Protein AF-B4NVA8-F1 (afdb_monomer_lite)

InterPro domains:
  IPR006047 Glycosyl hydrolase family 13, catalytic domain [PF00128] (62-217)
  IPR006047 Glycosyl hydrolase family 13, catalytic domain [SM00642] (62-232)
  IPR017853 Glycoside hydrolase superfamily [SSF51445] (49-220)
  IPR045857 Oligo-1,6-glucosidase, domain 2 [G3DSA:3.90.400.10] (154-217)

Sequence (232 aa):
MVPYRLLNRYMAIGISKLSLPHSNAIEMPKWAHLGLVALLLISTTQEGAADIDWWENASLYQIYPRSFQDSDGDGIGDLKGITSRLGYLKEIGITATWLSPIFTSPMSDFGYDISNFYDIDPIFGTLDDFDALIVEAKSLGVKIILDFVPNHSSDENVWFEKSLNPKNGYNNFYVWDDGKLNEETGARDPPSNWVSVFSGPMWTWNEKRQHYFLPCFGGAAGLTLQSIVRHM

Foldseek 3Di:
DDDDDDDPDDDDPDDPDDDDDDDDDDDDDPVVVVVVVVVVVVPPDPPPPPPDDCVNPFPEAEDAQQQQADDPPPSGGALVRVLVCLVVCLVVPGQEYEYEAQAAAPCPVDRLQHQDPPWGHPSHHGVVSVVSSVVSCVVSNYHYHYDDNQFWHFCNHPLNVLCLDVVSVSVQQFDWALADQDPVPRDGDHNDQDAFPQGDRQWDADPSNNIITGANHDDRSTTGTNVVVVVD

Radius of gyration: 32.62 Å; chains: 1; bounding box: 107×39×63 Å

Secondary structure (DSSP, 8-state):
-----------------PPPPP-------HHHHHHHHHHHHTT----------TTTT--EEEE-GGGT--SSSSSS--HHHHHHHHHHHHHTT--EEEEPP-EE---TTTTSS-SEEEEE-TTT--HHHHHHHHHHHHHHT-EEEE----SEE-TTSHHHHHHTSGGGTTTTTB-EE--EE-TTT-PEEPSS--B-TTSSBS-EEETTTTEEE-BSSSSSS-EEBHHHHTT-

Structure (mmCIF, N/CA/C/O backbone):
data_AF-B4NVA8-F1
#
_entry.id   AF-B4NVA8-F1
#
loop_
_atom_site.group_PDB
_atom_site.id
_atom_site.type_symbol
_atom_site.label_atom_id
_atom_site.label_alt_id
_atom_site.label_comp_id
_atom_site.label_asym_id
_atom_site.label_entity_id
_atom_site.label_seq_id
_atom_site.pdbx_PDB_ins_code
_atom_site.Cartn_x
_atom_site.Cartn_y
_atom_site.Cartn_z
_atom_site.occupancy
_atom_site.B_iso_or_equiv
_atom_site.auth_seq_id
_atom_site.auth_comp_id
_atom_site.auth_asym_id
_atom_site.auth_atom_id
_atom_site.pdbx_PDB_model_num
ATOM 1 N N . MET A 1 1 ? -41.448 7.496 -25.858 1.00 38.06 1 MET A N 1
ATOM 2 C CA . MET A 1 1 ? -41.171 6.535 -24.768 1.00 38.06 1 MET A CA 1
ATOM 3 C C . MET A 1 1 ? -41.035 7.352 -23.483 1.00 38.06 1 MET A C 1
ATOM 5 O O . MET A 1 1 ? -40.480 8.437 -23.542 1.00 38.06 1 MET A O 1
ATOM 9 N N . VAL A 1 2 ? -41.731 6.938 -22.427 1.00 33.56 2 VAL A N 1
ATOM 10 C CA . VAL A 1 2 ? -42.382 7.778 -21.396 1.00 33.56 2 VAL A CA 1
ATOM 11 C C . VAL A 1 2 ? -41.436 8.242 -20.266 1.00 33.56 2 VAL A C 1
ATOM 13 O O . VAL A 1 2 ? -40.678 7.412 -19.772 1.00 33.56 2 VAL A O 1
ATOM 16 N N . PRO A 1 3 ? -41.520 9.504 -19.787 1.00 36.66 3 PRO A N 1
ATOM 17 C CA . PRO A 1 3 ? -40.907 9.947 -18.533 1.00 36.66 3 PRO A CA 1
ATOM 18 C C . PRO A 1 3 ? -41.843 9.703 -17.334 1.00 36.66 3 PRO A C 1
ATOM 20 O O . PRO A 1 3 ? -43.002 10.124 -17.338 1.00 36.66 3 PRO A O 1
ATOM 23 N N . TYR A 1 4 ? -41.341 9.043 -16.288 1.00 32.41 4 TYR A N 1
ATOM 24 C CA . TYR A 1 4 ? -42.090 8.775 -15.058 1.00 32.41 4 TYR A CA 1
ATOM 25 C C . TYR A 1 4 ? -42.112 10.007 -14.141 1.00 32.41 4 TYR A C 1
ATOM 27 O O . TYR A 1 4 ? -41.183 10.278 -13.385 1.00 32.41 4 TYR A O 1
ATOM 35 N N . ARG A 1 5 ? -43.227 10.740 -14.202 1.00 32.62 5 ARG A N 1
ATOM 36 C CA . ARG A 1 5 ? -43.787 11.511 -13.086 1.00 32.62 5 ARG A CA 1
ATOM 37 C C . ARG A 1 5 ? -44.941 10.705 -12.479 1.00 32.62 5 ARG A C 1
ATOM 39 O O . ARG A 1 5 ? -45.687 10.076 -13.221 1.00 32.62 5 ARG A O 1
ATOM 46 N N . LEU A 1 6 ? -45.123 10.883 -11.167 1.00 28.73 6 LEU A N 1
ATOM 47 C CA . LEU A 1 6 ? -46.285 10.562 -10.317 1.00 28.73 6 LEU A CA 1
ATOM 48 C C . LEU A 1 6 ? -46.321 9.188 -9.634 1.00 28.73 6 LEU A C 1
ATOM 50 O O . LEU A 1 6 ? -46.739 8.192 -10.213 1.00 28.73 6 LEU A O 1
ATOM 54 N N . LEU A 1 7 ? -46.127 9.229 -8.311 1.00 29.25 7 LEU A N 1
ATOM 55 C CA . LEU A 1 7 ? -47.048 8.569 -7.385 1.00 29.25 7 LEU A CA 1
ATOM 56 C C . LEU A 1 7 ? -47.225 9.394 -6.096 1.00 29.25 7 LEU A C 1
ATOM 58 O O . LEU A 1 7 ? -46.871 8.982 -5.003 1.00 29.25 7 LEU A O 1
ATOM 62 N N . ASN A 1 8 ? -47.836 10.575 -6.246 1.00 32.28 8 ASN A N 1
ATOM 63 C CA . ASN A 1 8 ? -48.685 11.149 -5.199 1.00 32.28 8 ASN A CA 1
ATOM 64 C C . ASN A 1 8 ? -50.084 10.556 -5.396 1.00 32.28 8 ASN A C 1
ATOM 66 O O . ASN A 1 8 ? -50.874 11.040 -6.208 1.00 32.28 8 ASN A O 1
ATOM 70 N N . ARG A 1 9 ? -50.378 9.462 -4.697 1.00 32.78 9 ARG A N 1
ATOM 71 C CA . ARG A 1 9 ? -51.729 8.913 -4.562 1.00 32.78 9 ARG A CA 1
ATOM 72 C C . ARG A 1 9 ? -51.859 8.347 -3.163 1.00 32.78 9 ARG A C 1
ATOM 74 O O . ARG A 1 9 ? -51.510 7.201 -2.979 1.00 32.78 9 ARG A O 1
ATOM 81 N N . TYR A 1 10 ? -52.318 9.171 -2.227 1.00 30.67 10 TYR A N 1
ATOM 82 C CA . TYR A 1 10 ? -53.295 8.846 -1.181 1.00 30.67 10 TYR A CA 1
ATOM 83 C C . TYR A 1 10 ? -53.559 10.138 -0.407 1.00 30.67 10 TYR A C 1
ATOM 85 O O . TYR A 1 10 ? -52.876 10.415 0.562 1.00 30.67 10 TYR A O 1
ATOM 93 N N . MET A 1 11 ? -54.498 10.956 -0.886 1.00 32.62 11 MET A N 1
ATOM 94 C CA . MET A 1 11 ? -55.260 11.931 -0.088 1.00 32.62 11 MET A CA 1
ATOM 95 C C . MET A 1 11 ? -56.332 12.543 -0.992 1.00 32.62 11 MET A C 1
ATOM 97 O O . MET A 1 11 ? -56.216 13.653 -1.498 1.00 32.62 11 MET A O 1
ATOM 101 N N . ALA A 1 12 ? -57.361 11.746 -1.261 1.00 30.28 12 ALA A N 1
ATOM 102 C CA . ALA A 1 12 ? -58.631 12.222 -1.792 1.00 30.28 12 ALA A CA 1
ATOM 103 C C . ALA A 1 12 ? -59.718 11.215 -1.396 1.00 30.28 12 ALA A C 1
ATOM 105 O O . ALA A 1 12 ? -60.197 10.439 -2.218 1.00 30.28 12 ALA A O 1
ATOM 106 N N . ILE A 1 13 ? -60.085 11.203 -0.113 1.00 33.88 13 ILE A N 1
ATOM 107 C CA . ILE A 1 13 ? -61.436 10.786 0.263 1.00 33.88 13 ILE A CA 1
ATOM 108 C C . ILE A 1 13 ? -62.276 12.053 0.157 1.00 33.88 13 ILE A C 1
ATOM 110 O O . ILE A 1 13 ? -62.091 13.010 0.907 1.00 33.88 13 ILE A O 1
ATOM 114 N N . GLY A 1 14 ? -63.118 12.081 -0.872 1.00 31.86 14 GLY A N 1
ATOM 115 C CA . GLY A 1 14 ? -64.032 13.175 -1.135 1.00 31.86 14 GLY A CA 1
ATOM 116 C C . GLY A 1 14 ? -65.093 13.296 -0.049 1.00 31.86 14 GLY A C 1
ATOM 117 O O . GLY A 1 14 ? -65.630 12.301 0.431 1.00 31.86 14 GLY A O 1
ATOM 118 N N . ILE A 1 15 ? -65.443 14.536 0.275 1.00 34.22 15 ILE A N 1
ATOM 119 C CA . ILE A 1 15 ? -66.730 14.859 0.883 1.00 34.22 15 ILE A CA 1
ATOM 120 C C . ILE A 1 15 ? -67.405 15.855 -0.055 1.00 34.22 15 ILE A C 1
ATOM 122 O O . ILE A 1 15 ? -67.201 17.065 0.001 1.00 34.22 15 ILE A O 1
ATOM 126 N N . SER A 1 16 ? -68.180 15.312 -0.988 1.00 36.06 16 SER A N 1
ATOM 127 C CA . SER A 1 16 ? -69.161 16.061 -1.758 1.00 36.06 16 SER A CA 1
ATOM 128 C C . SER A 1 16 ? -70.365 16.387 -0.871 1.00 36.06 16 SER A C 1
ATOM 130 O O . SER A 1 16 ? -70.975 15.478 -0.318 1.00 36.06 16 SER A O 1
ATOM 132 N N . LYS A 1 17 ? -70.689 17.683 -0.779 1.00 39.78 17 LYS A N 1
ATOM 133 C CA . LYS A 1 17 ? -72.001 18.292 -0.479 1.00 39.78 17 LYS A CA 1
ATOM 134 C C . LYS A 1 17 ? -72.994 17.433 0.326 1.00 39.78 17 LYS A C 1
ATOM 136 O O . LYS A 1 17 ? -73.780 16.688 -0.252 1.00 39.78 17 LYS A O 1
ATOM 141 N N . LEU A 1 18 ? -73.069 17.688 1.632 1.00 33.09 18 LEU A N 1
ATOM 142 C CA . LEU A 1 18 ? -74.283 17.461 2.415 1.00 33.09 18 LEU A CA 1
ATOM 143 C C . LEU A 1 18 ? -74.987 18.813 2.602 1.00 33.09 18 LEU A C 1
ATOM 145 O O . LEU A 1 18 ? -74.419 19.743 3.173 1.00 33.09 18 LEU A O 1
ATOM 149 N N . SER A 1 19 ? -76.203 18.947 2.079 1.00 34.38 19 SER A N 1
ATOM 150 C CA . SER A 1 19 ? -77.086 20.079 2.366 1.00 34.38 19 SER A CA 1
ATOM 151 C C . SER A 1 19 ? -77.530 20.018 3.828 1.00 34.38 19 SER A C 1
ATOM 153 O O . SER A 1 19 ? -78.158 19.041 4.234 1.00 34.38 19 SER A O 1
ATOM 155 N N . LEU A 1 20 ? -77.220 21.049 4.613 1.00 37.69 20 LEU A N 1
ATOM 156 C CA . LEU A 1 20 ? -77.662 21.164 6.004 1.00 37.69 20 LEU A CA 1
ATOM 157 C C . LEU A 1 20 ? -79.114 21.670 6.065 1.00 37.69 20 LEU A C 1
ATOM 159 O O . LEU A 1 20 ? -79.394 22.731 5.498 1.00 37.69 20 LEU A O 1
ATOM 163 N N . PRO A 1 21 ? -80.030 21.003 6.792 1.00 41.47 21 PRO A N 1
ATOM 164 C CA . PRO A 1 21 ? -81.190 21.679 7.340 1.00 41.47 21 PRO A CA 1
ATOM 165 C C . PRO A 1 21 ? -80.762 22.524 8.547 1.00 41.47 21 PRO A C 1
ATOM 167 O O . PRO A 1 21 ? -79.791 22.226 9.242 1.00 41.47 21 PRO A O 1
ATOM 170 N N . HIS A 1 22 ? -81.491 23.611 8.771 1.00 44.81 22 HIS A N 1
ATOM 171 C CA . HIS A 1 22 ? -81.314 24.505 9.908 1.00 44.81 22 HIS A CA 1
ATOM 172 C C . HIS A 1 22 ? -81.400 23.792 11.271 1.00 44.81 22 HIS A C 1
ATOM 174 O O . HIS A 1 22 ? -82.179 22.859 11.446 1.00 44.81 22 HIS A O 1
ATOM 180 N N . SER A 1 23 ? -80.721 24.416 12.241 1.00 49.53 23 SER A N 1
ATOM 181 C CA . SER A 1 23 ? -80.994 24.469 13.688 1.00 49.53 23 SER A CA 1
ATOM 182 C C . SER A 1 23 ? -80.186 23.575 14.647 1.00 49.53 23 SER A C 1
ATOM 184 O O . SER A 1 23 ? -80.108 22.359 14.518 1.00 49.53 23 SER A O 1
ATOM 186 N N . ASN A 1 24 ? -79.683 24.284 15.669 1.00 38.56 24 ASN A N 1
ATOM 187 C CA . ASN A 1 24 ? -79.119 23.892 16.964 1.00 38.56 24 ASN A CA 1
ATOM 188 C C . ASN A 1 24 ? -77.614 23.582 17.009 1.00 38.56 24 ASN A C 1
ATOM 190 O O . ASN A 1 24 ? -77.156 22.463 16.799 1.00 38.56 24 ASN A O 1
ATOM 194 N N . ALA A 1 25 ? -76.849 24.623 17.357 1.00 47.09 25 ALA A N 1
ATOM 195 C CA . ALA A 1 25 ? -75.460 24.526 17.778 1.00 47.09 25 ALA A CA 1
ATOM 196 C C . ALA A 1 25 ? -75.365 23.699 19.070 1.00 47.09 25 ALA A C 1
ATOM 198 O O . ALA A 1 25 ? -75.881 24.098 20.112 1.00 47.09 25 ALA A O 1
ATOM 199 N N . ILE A 1 26 ? -74.701 22.548 18.995 1.00 54.34 26 ILE A N 1
ATOM 200 C CA . ILE A 1 26 ? -74.259 21.800 20.171 1.00 54.34 26 ILE A CA 1
ATOM 201 C C . ILE A 1 26 ? -72.947 22.452 20.616 1.00 54.34 26 ILE A C 1
ATOM 203 O O . ILE A 1 26 ? -71.940 22.355 19.914 1.00 54.34 26 ILE A O 1
ATOM 207 N N .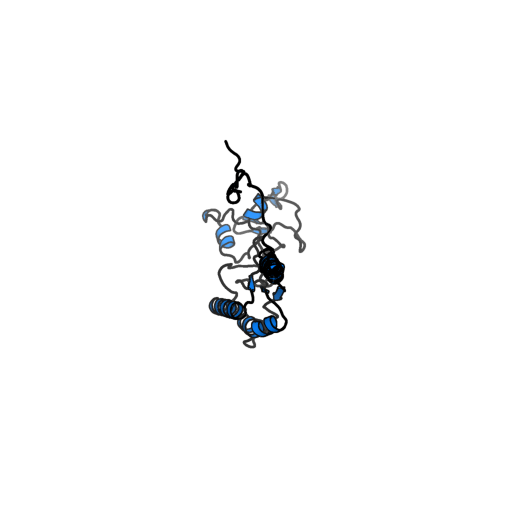 GLU A 1 27 ? -72.959 23.158 21.749 1.00 56.12 27 GLU A N 1
ATOM 208 C CA . GLU A 1 27 ? -71.735 23.684 22.357 1.00 56.12 27 GLU A CA 1
ATOM 209 C C . GLU A 1 27 ? -70.822 22.522 22.758 1.00 56.12 27 GLU A C 1
ATOM 211 O O . GLU A 1 27 ? -71.156 21.704 23.619 1.00 56.12 27 GLU A O 1
ATOM 216 N N . MET A 1 28 ? -69.652 22.444 22.124 1.00 54.31 28 MET A N 1
ATOM 217 C CA . MET A 1 28 ? -68.620 21.502 22.536 1.00 54.31 28 MET A CA 1
ATOM 218 C C . MET A 1 28 ? -67.983 21.980 23.848 1.00 54.31 28 MET A C 1
ATOM 220 O O . MET A 1 28 ? -67.657 23.163 23.985 1.00 54.31 28 MET A O 1
ATOM 224 N N . PRO A 1 29 ? -67.759 21.089 24.824 1.00 60.09 29 PRO A N 1
ATOM 225 C CA . PRO A 1 29 ? -67.173 21.488 26.092 1.00 60.09 29 PRO A CA 1
ATOM 226 C C . PRO A 1 29 ? -65.699 21.886 25.911 1.00 60.09 29 PRO A C 1
ATOM 228 O O . PRO A 1 29 ? -64.964 21.268 25.144 1.00 60.09 29 PRO A O 1
ATOM 231 N N . LYS A 1 30 ? -65.240 22.912 26.646 1.00 56.50 30 LYS A N 1
ATOM 232 C CA . LYS A 1 30 ? -63.912 23.551 26.478 1.00 56.50 30 LYS A CA 1
ATOM 233 C C . LYS A 1 30 ? -62.712 22.587 26.534 1.00 56.50 30 LYS A C 1
ATOM 235 O O . LYS A 1 30 ? -61.659 22.900 25.985 1.00 56.50 30 LYS A O 1
ATOM 240 N N . TRP A 1 31 ? -62.865 21.407 27.140 1.00 54.53 31 TRP A N 1
ATOM 241 C CA . TRP A 1 31 ? -61.836 20.361 27.164 1.00 54.53 31 TRP A CA 1
ATOM 242 C C . TRP A 1 31 ? -61.649 19.642 25.815 1.00 54.53 31 TRP A C 1
ATOM 244 O O . TRP A 1 31 ? -60.554 19.162 25.532 1.00 54.53 31 TRP A O 1
ATOM 254 N N . ALA A 1 32 ? -62.659 19.631 24.939 1.00 51.19 32 ALA A N 1
ATOM 255 C CA . ALA A 1 32 ? -62.562 19.055 23.596 1.00 51.19 32 ALA A CA 1
ATOM 256 C C . ALA A 1 32 ? -61.637 19.874 22.672 1.00 51.19 32 ALA A C 1
ATOM 258 O O . ALA A 1 32 ? -60.955 19.307 21.819 1.00 51.19 32 ALA A O 1
ATOM 259 N N . HIS A 1 33 ? -61.534 21.193 22.885 1.00 50.31 33 HIS A N 1
ATOM 260 C CA . HIS A 1 33 ? -60.569 22.043 22.177 1.00 50.31 33 HIS A CA 1
ATOM 261 C C . HIS A 1 33 ? -59.123 21.805 22.635 1.00 50.31 33 HIS A C 1
ATOM 263 O O . HIS A 1 33 ? -58.206 21.895 21.825 1.00 50.31 33 HIS A O 1
ATOM 269 N N . LEU A 1 34 ? -58.914 21.442 23.905 1.00 51.28 34 LEU A N 1
ATOM 270 C CA . LEU A 1 34 ? -57.587 21.107 24.432 1.00 51.28 34 LEU A CA 1
ATOM 271 C C . LEU A 1 34 ? -57.091 19.750 23.906 1.00 51.28 34 LEU A C 1
ATOM 273 O O . LEU A 1 34 ? -55.914 19.619 23.578 1.00 51.28 34 LEU A O 1
ATOM 277 N N . GLY A 1 35 ? -57.987 18.769 23.748 1.00 47.88 35 GLY A N 1
ATOM 278 C CA . GLY A 1 35 ? -57.648 17.455 23.189 1.00 47.88 35 GLY A CA 1
ATOM 279 C C . GLY A 1 35 ? -57.247 17.496 21.710 1.00 47.88 35 GLY A C 1
ATOM 280 O O . GLY A 1 35 ? -56.311 16.807 21.313 1.00 47.88 35 GLY A O 1
ATOM 281 N N . LEU A 1 36 ? -57.899 18.339 20.898 1.00 47.50 36 LEU A N 1
ATOM 282 C CA . LEU A 1 36 ? -57.567 18.471 19.474 1.00 47.50 36 LEU A CA 1
ATOM 283 C C . LEU A 1 36 ? -56.236 19.205 19.247 1.00 47.50 36 LEU A C 1
ATOM 285 O O . LEU A 1 36 ? -55.474 18.816 18.368 1.00 47.50 36 LEU A O 1
ATOM 289 N N . VAL A 1 37 ? -55.931 20.229 20.054 1.00 51.72 37 VAL A N 1
ATOM 290 C CA . VAL A 1 37 ? -54.645 20.947 19.993 1.00 51.72 37 VAL A CA 1
ATOM 291 C C . VAL A 1 37 ? -53.500 20.054 20.481 1.00 51.72 37 VAL A C 1
ATOM 293 O O . VAL A 1 37 ? -52.433 20.060 19.875 1.00 51.72 37 VAL A O 1
ATOM 296 N N . ALA A 1 38 ? -53.729 19.218 21.500 1.00 52.03 38 ALA A N 1
ATOM 297 C CA . ALA A 1 38 ? -52.754 18.222 21.943 1.00 52.03 38 ALA A CA 1
ATOM 298 C C . ALA A 1 38 ? -52.505 17.124 20.888 1.00 52.03 38 ALA A C 1
ATOM 300 O O . ALA A 1 38 ? -51.358 16.733 20.693 1.00 52.03 38 ALA A O 1
ATOM 301 N N . LEU A 1 39 ? -53.533 16.671 20.154 1.00 46.28 39 LEU A N 1
ATOM 302 C CA . LEU A 1 39 ? -53.350 15.719 19.046 1.00 46.28 39 LEU A CA 1
ATOM 303 C C . LEU A 1 39 ? -52.637 16.339 17.830 1.00 46.28 39 LEU A C 1
ATOM 305 O O . LEU A 1 39 ? -51.853 15.655 17.179 1.00 46.28 39 LEU A O 1
ATOM 309 N N . LEU A 1 40 ? -52.871 17.624 17.541 1.00 47.56 40 LEU A N 1
ATOM 310 C CA . LEU A 1 40 ? -52.184 18.372 16.475 1.00 47.56 40 LEU A CA 1
ATOM 311 C C . LEU A 1 40 ? -50.733 18.747 16.830 1.00 47.56 40 LEU A C 1
ATOM 313 O O . LEU A 1 40 ? -49.933 18.989 15.930 1.00 47.56 40 LEU A O 1
ATOM 317 N N . LEU A 1 41 ? -50.376 18.762 18.118 1.00 46.59 41 LEU A N 1
ATOM 318 C CA . LEU A 1 41 ? -49.003 18.982 18.590 1.00 46.59 41 LEU A CA 1
ATOM 319 C C . LEU A 1 41 ? -48.152 17.702 18.617 1.00 46.59 41 LEU A C 1
ATOM 321 O O . LEU A 1 41 ? -46.932 17.802 18.638 1.00 46.59 41 LEU A O 1
ATOM 325 N N . ILE A 1 42 ? -48.759 16.510 18.577 1.00 49.53 42 ILE A N 1
ATOM 326 C CA . ILE A 1 42 ? -48.028 15.226 18.497 1.00 49.53 42 ILE A CA 1
ATOM 327 C C . ILE A 1 42 ? -47.662 14.872 17.043 1.00 49.53 42 ILE A C 1
ATOM 329 O O . ILE A 1 42 ? -46.799 14.033 16.802 1.00 49.53 42 ILE A O 1
ATOM 333 N N . SER A 1 43 ? -48.247 15.554 16.054 1.00 48.75 43 SER A N 1
ATOM 334 C CA . SER A 1 43 ? -47.832 15.466 14.650 1.00 48.75 43 SER A CA 1
ATOM 335 C C . SER A 1 43 ? -46.775 16.507 14.275 1.00 48.75 43 SER A C 1
ATOM 337 O O . SER A 1 43 ? -46.721 16.916 13.114 1.00 48.75 43 SER A O 1
ATOM 339 N N . THR A 1 44 ? -45.944 16.962 15.222 1.00 52.97 44 THR A N 1
ATOM 340 C CA . THR A 1 44 ? -44.660 17.574 14.865 1.00 52.97 44 THR A CA 1
ATOM 341 C C . THR A 1 44 ? -43.864 16.521 14.122 1.00 52.97 44 THR A C 1
ATOM 343 O O . THR A 1 44 ? -43.272 15.625 14.720 1.00 52.97 44 THR A O 1
ATOM 346 N N . THR A 1 45 ? -43.980 16.605 12.801 1.00 52.12 45 THR A N 1
ATOM 347 C CA . THR A 1 45 ? -43.014 16.200 11.798 1.00 52.12 45 THR A CA 1
ATOM 348 C C . THR A 1 45 ? -41.716 15.751 12.445 1.00 52.12 45 THR A C 1
ATOM 350 O O . THR A 1 45 ? -40.851 16.561 12.778 1.00 52.12 45 THR A O 1
ATOM 353 N N . GLN A 1 46 ? -41.565 14.437 12.584 1.00 51.56 46 GLN A N 1
ATOM 354 C CA . GLN A 1 46 ? -40.249 13.848 12.473 1.00 51.56 46 GLN A CA 1
ATOM 355 C C . GLN A 1 46 ? -39.837 14.094 11.020 1.00 51.56 46 GLN A C 1
ATOM 357 O O . GLN A 1 46 ? -40.018 13.247 10.149 1.00 51.56 46 GLN A O 1
ATOM 362 N N . GLU A 1 47 ? -39.423 15.333 10.734 1.00 53.53 47 GLU A N 1
ATOM 363 C CA . GLU A 1 47 ? -38.571 15.624 9.597 1.00 53.53 47 GLU A CA 1
ATOM 364 C C . GLU A 1 47 ? -37.434 14.635 9.754 1.00 53.53 47 GLU A C 1
ATOM 366 O O . GLU A 1 47 ? -36.703 14.675 10.746 1.00 53.53 47 GLU A O 1
ATOM 371 N N . GLY A 1 48 ? -37.406 13.645 8.862 1.00 54.97 48 GLY A N 1
ATOM 372 C CA . GLY A 1 48 ? -36.309 12.707 8.806 1.00 54.97 48 GLY A CA 1
ATOM 373 C C . GLY A 1 48 ? -35.064 13.558 8.696 1.00 54.97 48 GLY A C 1
ATOM 374 O O . GLY A 1 48 ? -34.846 14.181 7.656 1.00 54.97 48 GLY A O 1
ATOM 375 N N . ALA A 1 49 ? -34.291 13.635 9.782 1.00 60.06 49 ALA A N 1
ATOM 376 C CA . ALA A 1 49 ? -32.892 13.973 9.663 1.00 60.06 49 ALA A CA 1
ATOM 377 C C . ALA A 1 49 ? -32.408 13.090 8.516 1.00 60.06 49 ALA A C 1
ATOM 379 O O . ALA A 1 49 ? -32.639 11.876 8.559 1.00 60.06 49 ALA A O 1
ATOM 380 N N . ALA A 1 50 ? -31.911 13.711 7.442 1.00 67.44 50 ALA A N 1
ATOM 381 C CA . ALA A 1 50 ? -31.327 12.956 6.349 1.00 67.44 50 ALA A CA 1
ATOM 382 C C . ALA A 1 50 ? -30.413 11.906 6.987 1.00 67.44 50 ALA A C 1
ATOM 384 O O . ALA A 1 50 ? -29.731 12.223 7.962 1.00 67.44 50 ALA A O 1
ATOM 385 N N . ASP A 1 51 ? -30.503 10.656 6.540 1.00 81.12 51 ASP A N 1
ATOM 386 C CA . ASP A 1 51 ? -29.644 9.598 7.059 1.00 81.12 51 ASP A CA 1
ATOM 387 C C . ASP A 1 51 ? -28.218 9.974 6.639 1.00 81.12 51 ASP A C 1
ATOM 389 O O . ASP A 1 51 ? -27.841 9.797 5.483 1.00 81.12 51 ASP A O 1
ATOM 393 N N . ILE A 1 52 ? -27.509 10.682 7.523 1.00 87.19 52 ILE A N 1
ATOM 394 C CA . ILE A 1 52 ? -26.167 11.189 7.262 1.00 87.19 52 ILE A CA 1
ATOM 395 C C . ILE A 1 52 ? -25.249 9.980 7.357 1.00 87.19 52 ILE A C 1
ATOM 397 O O . ILE A 1 52 ? -25.169 9.338 8.410 1.00 87.19 52 ILE A O 1
ATOM 401 N N . ASP A 1 53 ? -24.552 9.676 6.266 1.00 92.69 53 ASP A N 1
ATOM 402 C CA . ASP A 1 53 ? -23.609 8.572 6.254 1.00 92.69 53 ASP A CA 1
ATOM 403 C C . ASP A 1 53 ? -22.524 8.772 7.324 1.00 92.69 53 ASP A C 1
ATOM 405 O O . ASP A 1 53 ? -22.108 9.887 7.647 1.00 92.69 53 ASP A O 1
ATOM 409 N N . TRP A 1 54 ? -21.997 7.666 7.854 1.00 93.56 54 TRP A N 1
ATOM 410 C CA . TRP A 1 54 ? -21.023 7.698 8.953 1.00 93.56 54 TRP A CA 1
ATOM 411 C C . TRP A 1 54 ? -19.785 8.565 8.667 1.00 93.56 54 TRP A C 1
ATOM 413 O O . TRP A 1 54 ? -19.184 9.089 9.603 1.00 93.56 54 TRP A O 1
ATOM 423 N N . TRP A 1 55 ? -19.386 8.684 7.396 1.00 94.81 55 TRP A N 1
ATOM 424 C CA . TRP A 1 55 ? -18.177 9.387 6.973 1.00 94.81 55 TRP A CA 1
ATOM 425 C C . TRP A 1 55 ? -18.355 10.910 6.940 1.00 94.81 55 TRP A C 1
ATOM 427 O O . TRP A 1 55 ? -17.371 11.626 7.095 1.00 94.81 55 TRP A O 1
ATOM 437 N N . GLU A 1 56 ? -19.584 11.417 6.811 1.00 93.81 56 GLU A N 1
ATOM 438 C CA . GLU A 1 56 ? -19.865 12.860 6.756 1.00 93.81 56 GLU A CA 1
ATOM 439 C C . GLU A 1 56 ? -19.627 13.557 8.105 1.00 93.81 56 GLU A C 1
ATOM 441 O O . GLU A 1 56 ? -19.298 14.740 8.145 1.00 93.81 56 GLU A O 1
ATOM 446 N N . ASN A 1 57 ? -19.738 12.811 9.210 1.00 92.19 57 ASN A N 1
ATOM 447 C CA . ASN A 1 57 ? -19.489 13.287 10.575 1.00 92.19 57 ASN A CA 1
ATOM 448 C C . ASN A 1 57 ? -18.334 12.540 11.264 1.00 92.19 57 ASN A C 1
ATOM 450 O O . ASN A 1 57 ? -18.212 12.578 12.491 1.00 92.19 57 ASN A O 1
ATOM 454 N N . ALA A 1 58 ? -17.503 11.820 10.504 1.00 94.56 58 ALA A N 1
ATOM 455 C CA . ALA A 1 58 ? -16.421 11.045 11.088 1.00 94.56 58 ALA A CA 1
ATOM 456 C C . ALA A 1 58 ? -15.304 11.952 11.625 1.00 94.56 58 ALA A C 1
ATOM 458 O O . ALA A 1 58 ? -14.786 12.816 10.920 1.00 94.56 58 ALA A O 1
ATOM 459 N N . SER A 1 59 ? -14.862 11.680 12.853 1.00 97.12 59 SER A N 1
ATOM 460 C CA . SER A 1 59 ? -13.566 12.143 13.343 1.00 97.12 59 SER A CA 1
ATOM 461 C C . SER A 1 59 ? -12.512 11.123 12.921 1.00 97.12 59 SER A C 1
ATOM 463 O O . SER A 1 59 ? -12.503 9.990 13.419 1.00 97.12 59 SER A O 1
ATOM 465 N N . LEU A 1 60 ? -11.691 11.505 11.940 1.00 97.69 60 LEU A N 1
ATOM 466 C CA . LEU A 1 60 ? -10.706 10.638 11.299 1.00 97.69 60 LEU A CA 1
ATOM 467 C C . LEU A 1 60 ? -9.318 10.823 11.925 1.00 97.69 60 LEU A C 1
ATOM 469 O O . LEU A 1 60 ? -8.850 11.949 12.086 1.00 97.69 60 LEU A O 1
ATOM 473 N N . TYR A 1 61 ? -8.639 9.713 12.209 1.00 98.25 61 TYR A N 1
ATOM 474 C CA . TYR A 1 61 ? -7.254 9.703 12.679 1.00 98.25 61 TYR A CA 1
ATOM 475 C C . TYR A 1 61 ? -6.368 8.871 11.751 1.00 98.25 61 TYR A C 1
ATOM 477 O O . TYR A 1 61 ? -6.576 7.668 11.592 1.00 98.25 61 TYR A O 1
ATOM 485 N N . GLN A 1 62 ? -5.375 9.501 11.130 1.00 98.44 62 GLN A N 1
ATOM 486 C CA . GLN A 1 62 ? -4.409 8.787 10.301 1.00 98.44 62 GLN A CA 1
ATOM 487 C C . GLN A 1 62 ? -3.321 8.168 11.182 1.00 98.44 62 GLN A C 1
ATOM 489 O O . GLN A 1 62 ? -2.702 8.851 11.997 1.00 98.44 62 GLN A O 1
ATOM 494 N N . ILE A 1 63 ? -3.079 6.875 10.999 1.00 98.56 63 ILE A N 1
ATOM 495 C CA . ILE A 1 63 ? -2.046 6.108 11.684 1.00 98.56 63 ILE A CA 1
ATOM 496 C C . ILE A 1 63 ? -0.954 5.784 10.674 1.00 98.56 63 ILE A C 1
ATOM 498 O O . ILE A 1 63 ? -1.220 5.187 9.632 1.00 98.56 63 ILE A O 1
ATOM 502 N N . TYR A 1 64 ? 0.280 6.134 11.026 1.00 98.25 64 TYR A N 1
ATOM 503 C CA . TYR A 1 64 ? 1.474 5.618 10.372 1.00 98.25 64 TYR A CA 1
ATOM 504 C C . TYR A 1 64 ? 1.977 4.392 11.160 1.00 98.25 64 TYR A C 1
ATOM 506 O O . TYR A 1 64 ? 2.552 4.583 12.238 1.00 98.25 64 TYR A O 1
ATOM 514 N N . PRO A 1 65 ? 1.730 3.147 10.689 1.00 98.06 65 PRO A N 1
ATOM 515 C CA . PRO A 1 65 ? 1.850 1.933 11.508 1.00 98.06 65 PRO A CA 1
ATOM 516 C C . PRO A 1 65 ? 3.213 1.778 12.178 1.00 98.06 65 PRO A C 1
ATOM 518 O O . PRO A 1 65 ? 3.289 1.665 13.400 1.00 98.06 65 PRO A O 1
ATOM 521 N N . ARG A 1 66 ? 4.284 1.940 11.391 1.00 97.31 66 ARG A N 1
ATOM 522 C CA . ARG A 1 66 ? 5.682 1.759 11.806 1.00 97.31 66 ARG A CA 1
ATOM 523 C C . ARG A 1 66 ? 6.114 2.609 13.002 1.00 97.31 66 ARG A C 1
ATOM 525 O O . ARG A 1 66 ? 7.090 2.266 13.660 1.00 97.31 66 ARG A O 1
ATOM 532 N N . SER A 1 67 ? 5.443 3.724 13.278 1.00 98.12 67 SER A N 1
ATOM 533 C CA . SER A 1 67 ? 5.827 4.647 14.358 1.00 98.12 67 SER A CA 1
ATOM 534 C C . SER A 1 67 ? 4.736 4.851 15.402 1.00 98.12 67 SER A C 1
ATOM 536 O O . SER A 1 67 ? 4.871 5.730 16.250 1.00 98.12 67 SER A O 1
ATOM 538 N N . PHE A 1 68 ? 3.649 4.081 15.340 1.00 98.56 68 PHE A N 1
ATOM 539 C CA . PHE A 1 68 ? 2.514 4.289 16.228 1.00 98.56 68 PHE A CA 1
ATOM 540 C C . PHE A 1 68 ? 2.681 3.575 17.570 1.00 98.56 68 PHE A C 1
ATOM 542 O O . PHE A 1 68 ? 2.705 4.225 18.614 1.00 98.56 68 PHE A O 1
ATOM 549 N N . GLN A 1 69 ? 2.795 2.246 17.557 1.00 98.50 69 GLN A N 1
ATOM 550 C CA . GLN A 1 69 ? 2.955 1.449 18.770 1.00 98.50 69 GLN A CA 1
ATOM 551 C C . GLN A 1 69 ? 3.584 0.097 18.432 1.00 98.50 69 GLN A C 1
ATOM 553 O O . GLN A 1 69 ? 2.967 -0.699 17.734 1.00 98.50 69 GLN A O 1
ATOM 558 N N . ASP A 1 70 ? 4.779 -0.144 18.959 1.00 98.69 70 ASP A N 1
ATOM 559 C CA . ASP A 1 70 ? 5.454 -1.449 18.970 1.00 98.69 70 ASP A CA 1
ATOM 560 C C . ASP A 1 70 ? 4.857 -2.314 20.097 1.00 98.69 70 ASP A C 1
ATOM 562 O O . ASP A 1 70 ? 4.614 -1.801 21.205 1.00 98.69 70 ASP A O 1
ATOM 566 N N . SER A 1 71 ? 4.549 -3.580 19.806 1.00 98.50 71 SER A N 1
ATOM 567 C CA . SER A 1 71 ? 3.988 -4.549 20.751 1.00 98.50 71 SER A CA 1
ATOM 568 C C . SER A 1 71 ? 4.907 -5.724 21.100 1.00 98.50 71 SER A C 1
ATOM 570 O O . SER A 1 71 ? 4.626 -6.409 22.090 1.00 98.50 71 SER A O 1
ATOM 572 N N . ASP A 1 72 ? 5.985 -5.959 20.350 1.00 98.06 72 ASP A N 1
ATOM 573 C CA . ASP A 1 72 ? 6.875 -7.115 20.524 1.00 98.06 72 ASP A CA 1
ATOM 574 C C . ASP A 1 72 ? 8.332 -6.750 20.869 1.00 98.06 72 ASP A C 1
ATOM 576 O O . ASP A 1 72 ? 9.106 -7.616 21.292 1.00 98.06 72 ASP A O 1
ATOM 580 N N . GLY A 1 73 ? 8.664 -5.459 20.842 1.00 98.06 73 GLY A N 1
ATOM 581 C CA . GLY A 1 73 ? 9.932 -4.894 21.283 1.00 98.06 73 GLY A CA 1
ATOM 582 C C . GLY A 1 73 ? 11.011 -4.845 20.203 1.00 98.06 73 GLY A C 1
ATOM 583 O O . GLY A 1 73 ? 12.184 -4.665 20.554 1.00 98.06 73 GLY A O 1
ATOM 584 N N . ASP A 1 74 ? 10.665 -5.019 18.927 1.00 97.75 74 ASP A N 1
ATOM 585 C CA . ASP A 1 74 ? 11.605 -4.932 17.806 1.00 97.75 74 ASP A CA 1
ATOM 586 C C . ASP A 1 74 ? 11.927 -3.483 17.367 1.00 97.75 74 ASP A C 1
ATOM 588 O O . ASP A 1 74 ? 12.864 -3.250 16.593 1.00 97.75 74 ASP A O 1
ATOM 592 N N . GLY A 1 75 ? 11.220 -2.492 17.922 1.00 97.94 75 GLY A N 1
ATOM 593 C CA . GLY A 1 75 ? 11.365 -1.067 17.628 1.00 97.94 75 GLY A CA 1
ATOM 594 C C . GLY A 1 75 ? 10.508 -0.561 16.463 1.00 97.94 75 GLY A C 1
ATOM 595 O O . GLY A 1 75 ? 10.658 0.604 16.073 1.00 97.94 75 GLY A O 1
ATOM 596 N N . ILE A 1 76 ? 9.629 -1.391 15.902 1.00 98.12 76 ILE A N 1
ATOM 597 C CA . ILE A 1 76 ? 8.718 -1.086 14.798 1.00 98.12 76 ILE A CA 1
ATOM 598 C C . ILE A 1 76 ? 7.275 -1.210 15.292 1.00 98.12 76 ILE A C 1
ATOM 600 O O . ILE A 1 76 ? 6.886 -2.154 15.961 1.00 98.12 76 ILE A O 1
ATOM 604 N N . GLY A 1 77 ? 6.449 -0.211 14.982 1.00 98.62 77 GLY A N 1
ATOM 605 C CA . GLY A 1 77 ? 5.027 -0.293 15.292 1.00 98.62 77 GLY A CA 1
ATOM 606 C C . GLY A 1 77 ? 4.296 -1.306 14.411 1.00 98.62 77 GLY A C 1
ATOM 607 O O . GLY A 1 77 ? 4.546 -1.360 13.207 1.00 98.62 77 GLY A O 1
ATOM 608 N N . ASP A 1 78 ? 3.364 -2.052 15.003 1.00 98.81 78 ASP A N 1
ATOM 609 C CA . ASP A 1 78 ? 2.725 -3.226 14.397 1.00 98.81 78 ASP A CA 1
ATOM 610 C C . ASP A 1 78 ? 1.185 -3.241 14.586 1.00 98.81 78 ASP A C 1
ATOM 612 O O . ASP A 1 78 ? 0.595 -2.400 15.282 1.00 98.81 78 ASP A O 1
ATOM 616 N N . LEU A 1 79 ? 0.494 -4.193 13.945 1.00 98.81 79 LEU A N 1
ATOM 617 C CA . LEU A 1 79 ? -0.973 -4.293 13.978 1.00 98.81 79 LEU A CA 1
ATOM 618 C C . LEU A 1 79 ? -1.532 -4.613 15.372 1.00 98.81 79 LEU A C 1
ATOM 620 O O . LEU A 1 79 ? -2.621 -4.139 15.719 1.00 98.81 79 LEU A O 1
ATOM 624 N N . LYS A 1 80 ? -0.814 -5.375 16.203 1.00 98.81 80 LYS A N 1
ATOM 625 C CA . LYS A 1 80 ? -1.236 -5.673 17.583 1.00 98.81 80 LYS A CA 1
ATOM 626 C C . LYS A 1 80 ? -1.112 -4.431 18.456 1.00 98.81 80 LYS A C 1
ATOM 628 O O . LYS A 1 80 ? -2.013 -4.141 19.249 1.00 98.81 80 LYS A O 1
ATOM 633 N N . GLY A 1 81 ? -0.058 -3.649 18.257 1.00 98.75 81 GLY A N 1
ATOM 634 C CA . GLY A 1 81 ? 0.137 -2.342 18.859 1.00 98.75 81 GLY A CA 1
ATOM 635 C C . GLY A 1 81 ? -1.011 -1.397 18.521 1.00 98.75 81 GLY A C 1
ATOM 636 O O . GLY A 1 81 ? -1.617 -0.828 19.432 1.00 98.75 81 GLY A O 1
ATOM 637 N N . ILE A 1 82 ? -1.395 -1.301 17.244 1.00 98.81 82 ILE A N 1
ATOM 638 C CA . ILE A 1 82 ? -2.569 -0.520 16.816 1.00 98.81 82 ILE A CA 1
ATOM 639 C C . ILE A 1 82 ? -3.843 -1.031 17.496 1.00 98.81 82 ILE A C 1
ATOM 641 O O . ILE A 1 82 ? -4.584 -0.236 18.080 1.00 98.81 82 ILE A O 1
ATOM 645 N N . THR A 1 83 ? -4.074 -2.347 17.476 1.00 98.81 83 THR A N 1
ATOM 646 C CA . THR A 1 83 ? -5.251 -2.984 18.090 1.00 98.81 83 THR A CA 1
ATOM 647 C C . THR A 1 83 ? -5.376 -2.605 19.566 1.00 98.81 83 THR A C 1
ATOM 649 O O . THR A 1 83 ? -6.438 -2.165 20.004 1.00 98.81 83 THR A O 1
ATOM 652 N N . SER A 1 84 ? -4.272 -2.653 20.319 1.00 98.62 84 SER A N 1
ATOM 653 C CA . SER A 1 84 ? -4.240 -2.306 21.749 1.00 98.62 84 SER A CA 1
ATOM 654 C C . SER A 1 84 ? -4.612 -0.847 22.055 1.00 98.62 84 SER A C 1
ATOM 656 O O . SER A 1 84 ? -4.988 -0.516 23.181 1.00 98.62 84 SER A O 1
ATOM 658 N N . ARG A 1 85 ? -4.516 0.045 21.063 1.00 98.56 85 ARG A N 1
ATOM 659 C CA . ARG A 1 85 ? -4.786 1.482 21.197 1.00 98.56 85 ARG A CA 1
ATOM 660 C C . ARG A 1 85 ? -6.149 1.901 20.656 1.00 98.56 85 ARG A C 1
ATOM 662 O O . ARG A 1 85 ? -6.538 3.046 20.885 1.00 98.56 85 ARG A O 1
ATOM 669 N N . LEU A 1 86 ? -6.910 1.016 20.008 1.00 98.62 86 LEU A N 1
ATOM 670 C CA . LEU A 1 86 ? -8.237 1.361 19.485 1.00 98.62 86 LEU A CA 1
ATOM 671 C C . LEU A 1 86 ? -9.194 1.851 20.582 1.00 98.62 86 LEU A C 1
ATOM 673 O O . LEU A 1 86 ? -9.937 2.807 20.359 1.00 98.62 86 LEU A O 1
ATOM 677 N N . GLY A 1 87 ? -9.132 1.262 21.782 1.00 98.44 87 GLY A N 1
ATOM 678 C CA . GLY A 1 87 ? -9.921 1.716 22.932 1.00 98.44 87 GLY A CA 1
ATOM 679 C C . GLY A 1 87 ? -9.611 3.163 23.332 1.00 98.44 87 GLY A C 1
ATOM 680 O O . GLY A 1 87 ? -10.526 3.943 23.586 1.00 98.44 87 GLY A O 1
ATOM 681 N N . TYR A 1 88 ? -8.332 3.553 23.297 1.00 98.38 88 TYR A N 1
ATOM 682 C CA . TYR A 1 88 ? -7.915 4.936 23.543 1.00 98.38 88 TYR A CA 1
ATOM 683 C C . TYR A 1 88 ? -8.412 5.883 22.446 1.00 98.38 88 TYR A C 1
ATOM 685 O O . TYR A 1 88 ? -8.963 6.937 22.751 1.00 98.38 88 TYR A O 1
ATOM 693 N N . LEU A 1 89 ? -8.275 5.502 21.170 1.00 98.06 89 LEU A N 1
ATOM 694 C CA . LEU A 1 89 ? -8.777 6.315 20.056 1.00 98.06 89 LEU A CA 1
ATOM 695 C C . LEU A 1 89 ? -10.287 6.555 20.186 1.00 98.06 89 LEU A C 1
ATOM 697 O O . LEU A 1 89 ? -10.759 7.677 19.996 1.00 98.06 89 LEU A O 1
ATOM 701 N N . LYS A 1 90 ? -11.036 5.529 20.594 1.00 98.06 90 LYS A N 1
ATOM 702 C CA . LYS A 1 90 ? -12.460 5.655 20.897 1.00 98.06 90 LYS A CA 1
ATOM 703 C C . LYS A 1 90 ? -12.730 6.625 22.052 1.00 98.06 90 LYS A C 1
ATOM 705 O O . LYS A 1 90 ? -13.644 7.441 21.939 1.00 98.06 90 LYS A O 1
ATOM 710 N N . GLU A 1 91 ? -11.959 6.550 23.137 1.00 98.25 91 GLU A N 1
ATOM 711 C CA . GLU A 1 91 ? -12.090 7.424 24.313 1.00 98.25 91 GLU A CA 1
ATOM 712 C C . GLU A 1 91 ? -11.933 8.906 23.952 1.00 98.25 91 GLU A C 1
ATOM 714 O O . GLU A 1 91 ? -12.726 9.737 24.393 1.00 98.25 91 GLU A O 1
ATOM 719 N N . ILE A 1 92 ? -10.972 9.236 23.085 1.00 97.69 92 ILE A N 1
ATOM 720 C CA . ILE A 1 92 ? -10.742 10.615 22.621 1.00 97.69 92 ILE A CA 1
ATOM 721 C C . ILE A 1 92 ? -11.691 11.050 21.488 1.00 97.69 92 ILE A C 1
ATOM 723 O O . ILE A 1 92 ? -11.533 12.134 20.930 1.00 97.69 92 ILE A O 1
ATOM 727 N N . GLY A 1 93 ? -12.689 10.228 21.150 1.00 97.25 93 GLY A N 1
ATOM 728 C CA . GLY A 1 93 ? -13.752 10.570 20.204 1.00 97.25 93 GLY A CA 1
ATOM 729 C C . GLY A 1 93 ? -13.438 10.293 18.733 1.00 97.25 93 GLY A C 1
ATOM 730 O O . GLY A 1 93 ? -14.176 10.766 17.868 1.00 97.25 93 GLY A O 1
ATOM 731 N N . ILE A 1 94 ? -12.388 9.529 18.417 1.00 98.31 94 ILE A N 1
ATOM 732 C CA . ILE A 1 94 ? -12.143 9.066 17.045 1.00 98.31 94 ILE A CA 1
ATOM 733 C C . ILE A 1 94 ? -13.194 8.020 16.667 1.00 98.31 94 ILE A C 1
ATOM 735 O O . ILE A 1 94 ? -13.483 7.085 17.418 1.00 98.31 94 ILE A O 1
ATOM 739 N N . THR A 1 95 ? -13.767 8.175 15.476 1.00 97.44 95 THR A N 1
ATOM 740 C CA . THR A 1 95 ? -14.787 7.265 14.933 1.00 97.44 95 THR A CA 1
ATOM 741 C C . THR A 1 95 ? -14.264 6.447 13.759 1.00 97.44 95 THR A C 1
ATOM 743 O O . THR A 1 95 ? -14.855 5.423 13.416 1.00 97.44 95 THR A O 1
ATOM 746 N N . ALA A 1 96 ? -13.164 6.876 13.139 1.00 98.31 96 ALA A N 1
ATOM 747 C CA . ALA A 1 96 ? -12.516 6.165 12.050 1.00 98.31 96 ALA A CA 1
ATOM 748 C C . ALA A 1 96 ? -11.001 6.370 12.071 1.00 98.31 96 ALA A C 1
ATOM 750 O O . ALA A 1 96 ? -10.519 7.452 12.407 1.00 98.31 96 ALA A O 1
ATOM 751 N N . THR A 1 97 ? -10.250 5.358 11.656 1.00 98.19 97 THR A N 1
ATOM 752 C CA . THR A 1 97 ? -8.811 5.458 11.439 1.00 98.19 97 THR A CA 1
ATOM 753 C C . THR A 1 97 ? -8.459 5.110 10.001 1.00 98.19 97 THR A C 1
ATOM 755 O O . THR A 1 97 ? -9.072 4.235 9.390 1.00 98.19 97 THR A O 1
ATOM 758 N N . TRP A 1 98 ? -7.473 5.813 9.454 1.00 98.31 98 TRP A N 1
ATOM 759 C CA . TRP A 1 98 ? -6.858 5.499 8.168 1.00 98.31 98 TRP A CA 1
ATOM 760 C C . TRP A 1 98 ? -5.448 4.985 8.428 1.00 98.31 98 TRP A C 1
ATOM 762 O O . TRP A 1 98 ? -4.641 5.686 9.030 1.00 98.31 98 TRP A O 1
ATOM 772 N N . LEU A 1 99 ? -5.164 3.759 8.001 1.00 98.31 99 LEU A N 1
ATOM 773 C CA . LEU A 1 99 ? -3.826 3.186 8.065 1.00 98.31 99 LEU A CA 1
ATOM 774 C C . LEU A 1 99 ? -3.077 3.518 6.776 1.00 98.31 99 LEU A C 1
ATOM 776 O O . LEU A 1 99 ? -3.541 3.127 5.704 1.00 98.31 99 LEU A O 1
ATOM 780 N N . SER A 1 100 ? -1.917 4.176 6.880 1.00 97.62 100 SER A N 1
ATOM 781 C CA . SER A 1 100 ? -0.907 4.129 5.810 1.00 97.62 100 SER A CA 1
ATOM 782 C C . SER A 1 100 ? -0.529 2.669 5.479 1.00 97.62 100 SER A C 1
ATOM 784 O O . SER A 1 100 ? -0.843 1.781 6.277 1.00 97.62 100 SER A O 1
ATOM 786 N N . PRO A 1 101 ? 0.103 2.391 4.321 1.00 96.81 101 PRO A N 1
ATOM 787 C CA . PRO A 1 101 ? 0.227 1.034 3.793 1.00 96.81 101 PRO A CA 1
ATOM 788 C C . PRO A 1 101 ? 0.787 0.004 4.782 1.00 96.81 101 PRO A C 1
ATOM 790 O O . PRO A 1 101 ? 1.806 0.228 5.431 1.00 96.81 101 PRO A O 1
ATOM 793 N N . ILE A 1 102 ? 0.105 -1.143 4.851 1.00 97.94 102 ILE A N 1
ATOM 794 C CA . ILE A 1 102 ? 0.479 -2.319 5.660 1.00 97.94 102 ILE A CA 1
ATOM 795 C C . ILE A 1 102 ? 0.735 -3.566 4.805 1.00 97.94 102 ILE A C 1
ATOM 797 O O . ILE A 1 102 ? 0.964 -4.644 5.346 1.00 97.94 102 ILE A O 1
ATOM 801 N N . PHE A 1 103 ? 0.636 -3.441 3.481 1.00 97.81 103 PHE A N 1
ATOM 802 C CA . PHE A 1 103 ? 0.821 -4.551 2.550 1.00 97.81 103 PHE A CA 1
ATOM 803 C C . PHE A 1 103 ? 2.297 -4.898 2.384 1.00 97.81 103 PHE A C 1
ATOM 805 O O . PHE A 1 103 ? 3.153 -4.036 2.582 1.00 97.81 103 PHE A O 1
ATOM 812 N N . THR A 1 104 ? 2.588 -6.128 1.955 1.00 97.56 104 THR A N 1
ATOM 813 C CA . THR A 1 104 ? 3.969 -6.564 1.716 1.00 97.56 104 THR A CA 1
ATOM 814 C C . THR A 1 104 ? 4.689 -5.628 0.746 1.00 97.56 104 THR A C 1
ATOM 816 O O . THR A 1 104 ? 4.200 -5.354 -0.360 1.00 97.56 104 THR A O 1
ATOM 819 N N . SER A 1 105 ? 5.865 -5.158 1.153 1.00 95.50 105 SER A N 1
ATOM 820 C CA . SER A 1 105 ? 6.648 -4.161 0.437 1.00 95.50 105 SER A CA 1
ATOM 821 C C . SER A 1 105 ? 8.148 -4.309 0.741 1.00 95.50 105 SER A C 1
ATOM 823 O O . SER A 1 105 ? 8.521 -4.617 1.870 1.00 95.50 105 SER A O 1
ATOM 825 N N . PRO A 1 106 ? 9.044 -4.034 -0.224 1.00 93.62 106 PRO A N 1
ATOM 826 C CA . PRO A 1 106 ? 10.480 -3.909 0.045 1.00 93.62 106 PRO A CA 1
ATOM 827 C C . PRO A 1 106 ? 10.846 -2.722 0.951 1.00 93.62 106 PRO A C 1
ATOM 829 O O . PRO A 1 106 ? 12.001 -2.599 1.362 1.00 93.62 106 PRO A O 1
ATOM 832 N N . MET A 1 107 ? 9.881 -1.852 1.271 1.00 91.56 107 MET A N 1
ATOM 833 C CA . MET A 1 107 ? 10.027 -0.673 2.126 1.00 91.56 107 MET A CA 1
ATOM 834 C C . MET A 1 107 ? 10.968 0.398 1.559 1.00 91.56 107 MET A C 1
ATOM 836 O O . MET A 1 107 ? 11.471 1.234 2.316 1.00 91.56 107 MET A O 1
ATOM 840 N N . SER A 1 108 ? 11.185 0.421 0.241 1.00 86.88 108 SER A N 1
ATOM 841 C CA . SER A 1 108 ? 11.977 1.464 -0.428 1.00 86.88 108 SER A CA 1
ATOM 842 C C . SER A 1 108 ? 11.283 2.825 -0.377 1.00 86.88 108 SER A C 1
ATOM 844 O O . SER A 1 108 ? 11.959 3.850 -0.319 1.00 86.88 108 SER A O 1
ATOM 846 N N . ASP A 1 109 ? 9.949 2.825 -0.352 1.00 85.38 109 ASP A N 1
ATOM 847 C CA . ASP A 1 109 ? 9.090 3.991 -0.127 1.00 85.38 109 ASP A CA 1
ATOM 848 C C . ASP A 1 109 ? 8.158 3.747 1.069 1.00 85.38 109 ASP A C 1
ATOM 850 O O . ASP A 1 109 ? 6.965 4.048 1.051 1.00 85.38 109 ASP A O 1
ATOM 854 N N . PHE A 1 110 ? 8.703 3.124 2.121 1.00 88.94 110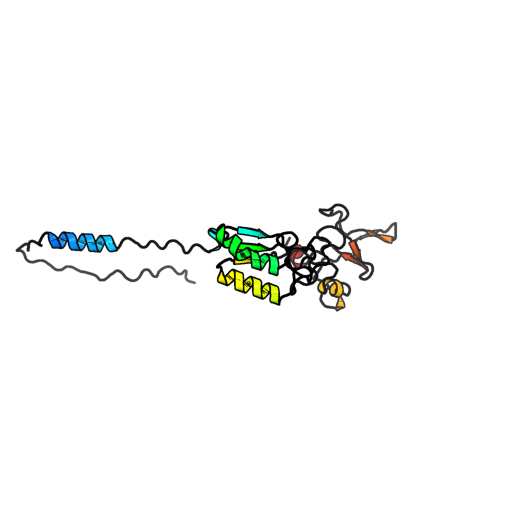 PHE A N 1
ATOM 855 C CA . PHE A 1 110 ? 8.021 2.908 3.400 1.00 88.94 110 PHE A CA 1
ATOM 856 C C . PHE A 1 110 ? 6.610 2.292 3.292 1.00 88.94 110 PHE A C 1
ATOM 858 O O . PHE A 1 110 ? 5.720 2.636 4.073 1.00 88.94 110 PHE A O 1
ATOM 865 N N . GLY A 1 111 ? 6.407 1.377 2.339 1.00 91.06 111 GLY A N 1
ATOM 866 C CA . GLY A 1 111 ? 5.166 0.617 2.177 1.00 91.06 111 GLY A CA 1
ATOM 867 C C . GLY A 1 111 ? 4.316 1.025 0.972 1.00 91.06 111 GLY A C 1
ATOM 868 O O . GLY A 1 111 ? 3.396 0.290 0.616 1.00 91.06 111 GLY A O 1
ATOM 869 N N . TYR A 1 112 ? 4.606 2.152 0.310 1.00 92.25 112 TYR A N 1
ATOM 870 C CA . TYR A 1 112 ? 3.903 2.536 -0.925 1.00 92.25 112 TYR A CA 1
ATOM 871 C C . TYR A 1 112 ? 4.403 1.747 -2.151 1.00 92.25 112 TYR A C 1
ATOM 873 O O . TYR A 1 112 ? 3.660 1.548 -3.114 1.00 92.25 112 TYR A O 1
ATOM 881 N N . ASP A 1 113 ? 5.609 1.178 -2.081 1.00 90.56 113 ASP A N 1
ATOM 882 C CA . ASP A 1 113 ? 6.170 0.240 -3.050 1.00 90.56 113 ASP A CA 1
ATOM 883 C C . ASP A 1 113 ? 5.657 -1.194 -2.815 1.00 90.56 113 ASP A C 1
ATOM 885 O O . ASP A 1 113 ? 6.375 -2.073 -2.346 1.00 90.56 113 ASP A O 1
ATOM 889 N N . ILE A 1 114 ? 4.382 -1.451 -3.124 1.00 94.19 114 ILE A N 1
ATOM 890 C CA . ILE A 1 114 ? 3.709 -2.723 -2.791 1.00 94.19 114 ILE A CA 1
ATOM 891 C C . ILE A 1 114 ? 4.134 -3.864 -3.735 1.00 94.19 114 ILE A C 1
ATOM 893 O O . ILE A 1 114 ? 3.941 -3.790 -4.957 1.00 94.19 114 ILE A O 1
ATOM 897 N N . SER A 1 115 ? 4.651 -4.964 -3.178 1.00 94.81 115 SER A N 1
ATOM 898 C CA . SER A 1 115 ? 5.009 -6.191 -3.912 1.00 94.81 115 SER A CA 1
ATOM 899 C C . SER A 1 115 ? 3.900 -7.251 -3.881 1.00 94.81 115 SER A C 1
ATOM 901 O O . SER A 1 115 ? 3.758 -8.014 -4.841 1.00 94.81 115 SER A O 1
ATOM 903 N N . ASN A 1 116 ? 3.050 -7.254 -2.847 1.00 95.38 116 ASN A N 1
ATOM 904 C CA . ASN A 1 116 ? 1.861 -8.104 -2.764 1.00 95.38 116 ASN A CA 1
ATOM 905 C C . ASN A 1 116 ? 0.670 -7.360 -2.136 1.00 95.38 116 ASN A C 1
ATOM 907 O O . ASN A 1 116 ? 0.649 -7.097 -0.942 1.00 95.38 116 ASN A O 1
ATOM 911 N N . PHE A 1 117 ? -0.363 -7.083 -2.937 1.00 95.12 117 PHE A N 1
ATOM 912 C CA . PHE A 1 117 ? -1.582 -6.385 -2.497 1.00 95.12 117 PHE A CA 1
ATOM 913 C C . PHE A 1 117 ? -2.546 -7.251 -1.662 1.00 95.12 117 PHE A C 1
ATOM 915 O O . PHE A 1 117 ? -3.593 -6.761 -1.244 1.00 95.12 117 PHE A O 1
ATOM 922 N N . TYR A 1 118 ? -2.250 -8.540 -1.480 1.00 95.75 118 TYR A N 1
ATOM 923 C CA . TYR A 1 118 ? -3.154 -9.508 -0.846 1.00 95.75 118 TYR A CA 1
ATOM 924 C C . TYR A 1 118 ? -2.649 -10.038 0.495 1.00 95.75 118 TYR A C 1
ATOM 926 O O . TYR A 1 118 ? -3.272 -10.938 1.052 1.00 95.75 118 TYR A O 1
ATOM 934 N N . ASP A 1 119 ? -1.527 -9.523 0.988 1.00 97.62 119 ASP A N 1
ATOM 935 C CA . ASP A 1 119 ? -0.915 -9.982 2.229 1.00 97.62 119 ASP A CA 1
ATOM 936 C C . ASP A 1 119 ? -0.368 -8.800 3.032 1.00 97.62 119 ASP A C 1
ATOM 938 O O . ASP A 1 119 ? -0.163 -7.709 2.491 1.00 97.62 119 ASP A O 1
ATOM 942 N N . ILE A 1 120 ? -0.176 -9.020 4.327 1.00 98.25 120 ILE A N 1
ATOM 943 C CA . ILE A 1 120 ? 0.380 -8.039 5.260 1.00 98.25 120 ILE A CA 1
ATOM 944 C C . ILE A 1 120 ? 1.903 -8.131 5.231 1.00 98.25 120 ILE A C 1
ATOM 946 O O . ILE A 1 120 ? 2.472 -9.211 5.067 1.00 98.25 120 ILE A O 1
ATOM 950 N N . ASP A 1 121 ? 2.585 -6.995 5.358 1.00 98.06 121 ASP A N 1
ATOM 951 C CA . ASP A 1 121 ? 4.031 -7.021 5.515 1.00 98.06 121 ASP A CA 1
ATOM 952 C C . ASP A 1 121 ? 4.411 -7.677 6.852 1.00 98.06 121 ASP A C 1
ATOM 954 O O . ASP A 1 121 ? 3.898 -7.252 7.894 1.00 98.06 121 ASP A O 1
ATOM 958 N N . PRO A 1 122 ? 5.321 -8.668 6.866 1.00 97.88 122 PRO A N 1
ATOM 959 C CA . PRO A 1 122 ? 5.719 -9.348 8.092 1.00 97.88 122 PRO A CA 1
ATOM 960 C C . PRO A 1 122 ? 6.235 -8.425 9.200 1.00 97.88 122 PRO A C 1
ATOM 962 O O . PRO A 1 122 ? 6.144 -8.811 10.362 1.00 97.88 122 PRO A O 1
ATOM 965 N N . ILE A 1 123 ? 6.739 -7.222 8.882 1.00 97.31 123 ILE A N 1
ATOM 966 C CA . ILE A 1 123 ? 7.148 -6.251 9.914 1.00 97.31 123 ILE A CA 1
ATOM 967 C C . ILE A 1 123 ? 5.963 -5.691 10.714 1.00 97.31 123 ILE A C 1
ATOM 969 O O . ILE A 1 123 ? 6.158 -5.135 11.785 1.00 97.31 123 ILE A O 1
ATOM 973 N N . PHE A 1 124 ? 4.741 -5.780 10.182 1.00 98.44 124 PHE A N 1
ATOM 974 C CA . PHE A 1 124 ? 3.523 -5.302 10.839 1.00 98.44 124 PHE A CA 1
ATOM 975 C C . PHE A 1 124 ? 2.692 -6.435 11.448 1.00 98.44 124 PHE A C 1
ATOM 977 O O . PHE A 1 124 ? 1.815 -6.167 12.272 1.00 98.44 124 PHE A O 1
ATOM 984 N N . GLY A 1 125 ? 2.945 -7.683 11.052 1.00 98.19 125 GLY A N 1
ATOM 985 C CA . GLY A 1 125 ? 2.265 -8.870 11.559 1.00 98.19 125 GLY A CA 1
ATOM 986 C C . GLY A 1 125 ? 1.731 -9.761 10.441 1.00 98.19 125 GLY A C 1
ATOM 987 O O . GLY A 1 125 ? 2.358 -9.934 9.399 1.00 98.19 125 GLY A O 1
ATOM 988 N N . THR A 1 126 ? 0.572 -10.367 10.682 1.00 98.62 126 THR A N 1
ATOM 989 C CA . THR A 1 126 ? -0.056 -11.353 9.792 1.00 98.62 126 THR A CA 1
ATOM 990 C C . THR A 1 126 ? -1.473 -10.945 9.382 1.00 98.62 126 THR A C 1
ATOM 992 O O . THR A 1 126 ? -2.071 -10.037 9.963 1.00 98.62 126 THR A O 1
ATOM 995 N N . LEU A 1 127 ? -2.056 -11.657 8.412 1.00 98.38 127 LEU A N 1
ATOM 996 C CA . LEU A 1 127 ? -3.483 -11.524 8.093 1.00 98.38 127 LEU A CA 1
ATOM 997 C C . LEU A 1 127 ? -4.387 -11.826 9.300 1.00 98.38 127 LEU A C 1
ATOM 999 O O . LEU A 1 127 ? -5.395 -11.148 9.471 1.00 98.38 127 LEU A O 1
ATOM 1003 N N . ASP A 1 128 ? -4.004 -12.767 10.168 1.00 98.75 128 ASP A N 1
ATOM 1004 C CA . ASP A 1 128 ? -4.759 -13.067 11.392 1.00 98.75 128 ASP A CA 1
ATOM 1005 C C . ASP A 1 128 ? -4.734 -11.878 12.372 1.00 98.75 128 ASP A C 1
ATOM 1007 O O . ASP A 1 128 ? -5.742 -11.564 13.011 1.00 98.75 128 ASP A O 1
ATOM 1011 N N . ASP A 1 129 ? -3.603 -11.171 12.464 1.00 98.75 129 ASP A N 1
ATOM 1012 C CA . ASP A 1 129 ? -3.490 -9.952 13.274 1.00 98.75 129 ASP A CA 1
ATOM 1013 C C . ASP A 1 129 ? -4.338 -8.813 12.691 1.00 98.75 129 ASP A C 1
ATOM 1015 O O . ASP A 1 129 ? -4.958 -8.047 13.434 1.00 98.75 129 ASP A O 1
ATOM 1019 N N . PHE A 1 130 ? -4.421 -8.725 11.360 1.00 98.62 130 PHE A N 1
ATOM 1020 C CA . PHE A 1 130 ? -5.319 -7.792 10.687 1.00 98.62 130 PHE A CA 1
ATOM 1021 C C . PHE A 1 130 ? -6.795 -8.135 10.935 1.00 98.62 130 PHE A C 1
ATOM 1023 O O . PHE A 1 130 ? -7.586 -7.250 11.265 1.00 98.62 130 PHE A O 1
ATOM 1030 N N . ASP A 1 131 ? -7.178 -9.409 10.860 1.00 98.62 131 ASP A N 1
ATOM 1031 C CA . ASP A 1 131 ? -8.536 -9.851 11.185 1.00 98.62 131 ASP A CA 1
ATOM 1032 C C . ASP A 1 131 ? -8.898 -9.521 12.640 1.00 98.62 131 ASP A C 1
ATOM 1034 O O . ASP A 1 131 ? -9.993 -9.010 12.906 1.00 98.62 131 ASP A O 1
ATOM 1038 N N . ALA A 1 132 ? -7.970 -9.725 13.579 1.00 98.75 132 ALA A N 1
ATOM 1039 C CA . ALA A 1 132 ? -8.146 -9.344 14.979 1.00 98.75 132 ALA A CA 1
ATOM 1040 C C . ALA A 1 132 ? -8.352 -7.828 15.146 1.00 98.75 132 ALA A C 1
ATOM 1042 O O . ALA A 1 132 ? -9.275 -7.411 15.855 1.00 98.75 132 ALA A O 1
ATOM 1043 N N . LEU A 1 133 ? 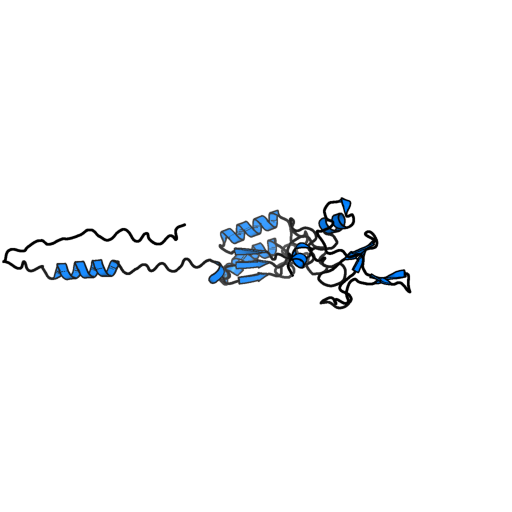-7.568 -7.003 14.442 1.00 98.75 133 LEU A N 1
ATOM 1044 C CA . LEU A 1 133 ? -7.738 -5.548 14.413 1.00 98.75 133 LEU A CA 1
ATOM 1045 C C . LEU A 1 133 ? -9.138 -5.157 13.919 1.00 98.75 133 LEU A C 1
ATOM 1047 O O . LEU A 1 133 ? -9.801 -4.312 14.523 1.00 98.75 133 LEU A O 1
ATOM 1051 N N . ILE A 1 134 ? -9.614 -5.773 12.833 1.00 98.62 134 ILE A N 1
ATOM 1052 C CA . ILE A 1 134 ? -10.942 -5.500 12.271 1.00 98.62 134 ILE A CA 1
ATOM 1053 C C . ILE A 1 134 ? -12.058 -5.919 13.234 1.00 98.62 134 ILE A C 1
ATOM 1055 O O . ILE A 1 134 ? -13.063 -5.209 13.350 1.00 98.62 134 ILE A O 1
ATOM 1059 N N . VAL A 1 135 ? -11.915 -7.057 13.918 1.00 98.75 135 VAL A N 1
ATOM 1060 C CA . VAL A 1 135 ? -12.876 -7.520 14.931 1.00 98.75 135 VAL A CA 1
ATOM 1061 C C . VAL A 1 135 ? -12.963 -6.527 16.088 1.00 98.75 135 VAL A C 1
ATOM 1063 O O . VAL A 1 135 ? -14.071 -6.134 16.460 1.00 98.75 135 VAL A O 1
ATOM 1066 N N . GLU A 1 136 ? -11.827 -6.071 16.610 1.00 98.69 136 GLU A N 1
ATOM 1067 C CA . GLU A 1 136 ? -11.799 -5.123 17.725 1.00 98.69 136 GLU A CA 1
ATOM 1068 C C . GLU A 1 136 ? -12.305 -3.734 17.318 1.00 98.69 136 GLU A C 1
ATOM 1070 O O . GLU A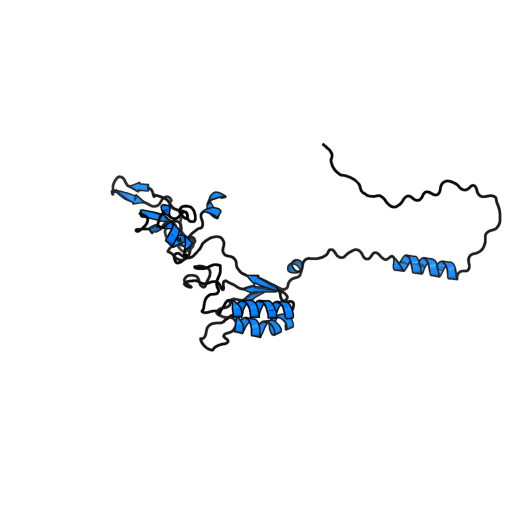 1 136 ? -13.119 -3.126 18.011 1.00 98.69 136 GLU A O 1
ATOM 1075 N N . ALA A 1 137 ? -11.933 -3.244 16.136 1.00 98.56 137 ALA A N 1
ATOM 1076 C CA . ALA A 1 137 ? -12.462 -1.984 15.621 1.00 98.56 137 ALA A CA 1
ATOM 1077 C C . ALA A 1 137 ? -13.993 -2.022 15.505 1.00 98.56 137 ALA A C 1
ATOM 1079 O O . ALA A 1 137 ? -14.682 -1.092 15.934 1.00 98.56 137 ALA A O 1
ATOM 1080 N N . LYS A 1 138 ? -14.550 -3.133 15.003 1.00 98.31 138 LYS A N 1
ATOM 1081 C CA . LYS A 1 138 ? -16.004 -3.344 14.950 1.00 98.31 138 LYS A CA 1
ATOM 1082 C C . LYS A 1 138 ? -16.634 -3.381 16.342 1.00 98.31 138 LYS A C 1
ATOM 1084 O O . LYS A 1 138 ? -17.703 -2.794 16.501 1.00 98.31 138 LYS A O 1
ATOM 1089 N N . SER A 1 139 ? -15.999 -4.028 17.323 1.00 98.50 139 SER A N 1
ATOM 1090 C CA . SER A 1 139 ? -16.499 -4.107 18.706 1.00 98.50 139 SER A CA 1
ATOM 1091 C C . SER A 1 139 ? -16.617 -2.714 19.347 1.00 98.50 139 SER A C 1
ATOM 1093 O O . SER A 1 139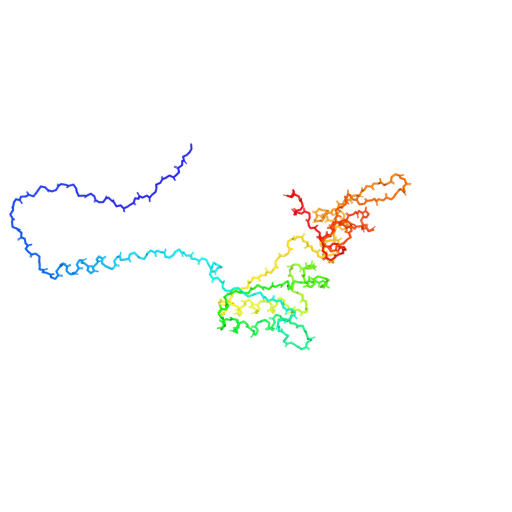 ? -17.606 -2.415 20.018 1.00 98.50 139 SER A O 1
ATOM 1095 N N . LEU A 1 140 ? -15.667 -1.824 19.042 1.00 98.19 140 LEU A N 1
ATOM 1096 C CA . LEU A 1 140 ? -15.598 -0.445 19.537 1.00 98.19 140 LEU A CA 1
ATOM 1097 C C . LEU A 1 140 ? -16.394 0.567 18.690 1.00 98.19 140 LEU A C 1
ATOM 1099 O O . LEU A 1 140 ? -16.510 1.745 19.053 1.00 98.19 140 LEU A O 1
ATOM 1103 N N . GLY A 1 141 ? -16.944 0.132 17.554 1.00 97.25 141 GLY A N 1
ATOM 1104 C CA . GLY A 1 141 ? -17.615 1.004 16.591 1.00 97.25 141 GLY A CA 1
ATOM 1105 C C . GLY A 1 141 ? -16.669 1.996 15.902 1.00 97.25 141 GLY A C 1
ATOM 1106 O O . GLY A 1 141 ? -17.111 3.078 15.518 1.00 97.25 141 GLY A O 1
ATOM 1107 N N . VAL A 1 142 ? -15.388 1.646 15.764 1.00 98.31 142 VAL A N 1
ATOM 1108 C CA . VAL A 1 142 ? -14.367 2.398 15.021 1.00 98.31 142 VAL A CA 1
ATOM 1109 C C . VAL A 1 142 ? -14.261 1.824 13.606 1.00 98.31 142 VAL A C 1
ATOM 1111 O O . VAL A 1 142 ? -14.211 0.610 13.412 1.00 98.31 142 VAL A O 1
ATOM 1114 N N . LYS A 1 143 ? -14.258 2.682 12.585 1.00 98.25 143 LYS A N 1
ATOM 1115 C CA . LYS A 1 143 ? -14.056 2.261 11.188 1.00 98.25 143 LYS A CA 1
ATOM 1116 C C . LYS A 1 143 ? -12.568 2.210 10.856 1.00 98.25 143 LYS A C 1
ATOM 1118 O O . LYS A 1 143 ? -11.835 3.099 11.266 1.00 98.25 143 LYS A O 1
ATOM 1123 N N . ILE A 1 144 ? -12.146 1.214 10.083 1.00 98.25 144 ILE A N 1
ATOM 1124 C CA . ILE A 1 144 ? -10.783 1.122 9.547 1.00 98.25 144 ILE A CA 1
ATOM 1125 C C . ILE A 1 144 ? -10.838 1.396 8.045 1.00 98.25 144 ILE A C 1
ATOM 1127 O O . ILE A 1 144 ? -11.630 0.779 7.331 1.00 98.25 144 ILE A O 1
ATOM 1131 N N . ILE A 1 145 ? -10.004 2.321 7.582 1.00 98.19 145 ILE A N 1
ATOM 1132 C CA . ILE A 1 145 ? -9.782 2.654 6.175 1.00 98.19 145 ILE A CA 1
ATOM 1133 C C . ILE A 1 145 ? -8.357 2.225 5.826 1.00 98.19 145 ILE A C 1
ATOM 1135 O O . ILE A 1 145 ? -7.413 2.562 6.542 1.00 98.19 145 ILE A O 1
ATOM 1139 N N . LEU A 1 146 ? -8.207 1.484 4.730 1.00 97.50 146 LEU A N 1
ATOM 1140 C CA . LEU A 1 146 ? -6.901 1.105 4.197 1.00 97.50 146 LEU A CA 1
ATOM 1141 C C . LEU A 1 146 ? -6.470 2.083 3.111 1.00 97.50 146 LEU A C 1
ATOM 1143 O O . LEU A 1 146 ? -7.282 2.460 2.264 1.00 97.50 146 LEU A O 1
ATOM 1147 N N . ASP A 1 147 ? -5.192 2.446 3.122 1.00 95.06 147 ASP A N 1
ATOM 1148 C CA . ASP A 1 147 ? -4.572 3.145 2.005 1.00 95.06 147 ASP A CA 1
ATOM 1149 C C . ASP A 1 147 ? -4.470 2.221 0.788 1.00 95.06 147 ASP A C 1
ATOM 1151 O O . ASP A 1 147 ? -3.957 1.105 0.889 1.00 95.06 147 ASP A O 1
ATOM 1155 N N . PHE A 1 148 ? -4.958 2.670 -0.365 1.00 88.81 148 PHE A N 1
ATOM 1156 C CA . PHE A 1 148 ? -4.866 1.922 -1.614 1.00 88.81 148 PHE A CA 1
ATOM 1157 C C . PHE A 1 148 ? -4.094 2.742 -2.638 1.00 88.81 148 PHE A C 1
ATOM 1159 O O . PHE A 1 148 ? -4.493 3.854 -2.983 1.00 88.81 148 PHE A O 1
ATOM 1166 N N . VAL A 1 149 ? -3.014 2.155 -3.157 1.00 89.00 149 VAL A N 1
ATOM 1167 C CA . VAL A 1 149 ? -2.091 2.793 -4.102 1.00 89.00 149 VAL A CA 1
ATOM 1168 C C . VAL A 1 149 ? -2.316 2.199 -5.497 1.00 89.00 149 VAL A C 1
ATOM 1170 O O . VAL A 1 149 ? -1.652 1.237 -5.876 1.00 89.00 149 VAL A O 1
ATOM 1173 N N . PRO A 1 150 ? -3.265 2.724 -6.296 1.00 88.06 150 PRO A N 1
ATOM 1174 C CA . PRO A 1 150 ? -3.550 2.167 -7.613 1.00 88.06 150 PRO A CA 1
ATOM 1175 C C . PRO A 1 150 ? -2.484 2.520 -8.646 1.00 88.06 150 PRO A C 1
ATOM 1177 O O . PRO A 1 150 ? -2.430 1.865 -9.680 1.00 88.06 150 PRO A O 1
ATOM 1180 N N . ASN A 1 151 ? -1.689 3.577 -8.422 1.00 88.12 151 ASN A N 1
ATOM 1181 C CA . ASN A 1 151 ? -0.840 4.134 -9.473 1.00 88.12 151 ASN A CA 1
ATOM 1182 C C . ASN A 1 151 ? 0.258 3.168 -9.936 1.00 88.12 151 ASN A C 1
ATOM 1184 O O . ASN A 1 151 ? 0.578 3.092 -11.125 1.00 88.12 151 ASN A O 1
ATOM 1188 N N . HIS A 1 152 ? 0.857 2.460 -8.983 1.00 89.69 152 HIS A N 1
ATOM 1189 C CA . HIS A 1 152 ? 2.073 1.700 -9.200 1.00 89.69 152 HIS A CA 1
ATOM 1190 C C . HIS A 1 152 ? 2.178 0.481 -8.280 1.00 89.69 152 HIS A C 1
ATOM 1192 O O . HIS A 1 152 ? 1.442 0.358 -7.307 1.00 89.69 152 HIS A O 1
ATOM 1198 N N . SER A 1 153 ? 3.115 -0.412 -8.598 1.00 92.44 153 SER A N 1
ATOM 1199 C CA . SER A 1 153 ? 3.576 -1.490 -7.711 1.00 92.44 153 SER A CA 1
ATOM 1200 C C . SER A 1 153 ? 5.101 -1.490 -7.619 1.00 92.44 153 SER A C 1
ATOM 1202 O O . SER A 1 153 ? 5.757 -0.925 -8.493 1.00 92.44 153 SER A O 1
ATOM 1204 N N . SER A 1 154 ? 5.674 -2.189 -6.643 1.00 91.81 154 SER A N 1
ATOM 1205 C CA . SER A 1 154 ? 7.114 -2.490 -6.622 1.00 91.81 154 SER A CA 1
ATOM 1206 C C . SER A 1 154 ? 7.544 -3.287 -7.868 1.00 91.81 154 SER A C 1
ATOM 1208 O O . SER A 1 154 ? 6.731 -3.978 -8.496 1.00 91.81 154 SER A O 1
ATOM 1210 N N . ASP A 1 155 ? 8.822 -3.186 -8.225 1.00 89.81 155 ASP A N 1
ATOM 1211 C CA . ASP A 1 155 ? 9.516 -4.050 -9.183 1.00 89.81 155 ASP A CA 1
ATOM 1212 C C . ASP A 1 155 ? 9.680 -5.497 -8.702 1.00 89.81 155 ASP A C 1
ATOM 1214 O O . ASP A 1 155 ? 9.791 -6.403 -9.523 1.00 89.81 155 ASP A O 1
ATOM 1218 N N . GLU A 1 156 ? 9.560 -5.752 -7.403 1.00 92.31 156 GLU A N 1
ATOM 1219 C CA . GLU A 1 156 ? 9.483 -7.101 -6.836 1.00 92.31 156 GLU A CA 1
ATOM 1220 C C . GLU A 1 156 ? 8.070 -7.708 -6.926 1.00 92.31 156 GLU A C 1
ATOM 1222 O O . GLU A 1 156 ? 7.841 -8.857 -6.542 1.00 92.31 156 GLU A O 1
ATOM 1227 N N . ASN A 1 157 ? 7.088 -6.968 -7.457 1.00 94.62 157 ASN A N 1
ATOM 1228 C CA . ASN A 1 157 ? 5.740 -7.486 -7.654 1.00 94.62 157 ASN A CA 1
ATOM 1229 C C . ASN A 1 157 ? 5.714 -8.568 -8.750 1.00 94.62 157 ASN A C 1
ATOM 1231 O O . ASN A 1 157 ? 6.249 -8.399 -9.851 1.00 94.62 157 ASN A O 1
ATOM 1235 N N . VAL A 1 158 ? 4.989 -9.662 -8.496 1.00 94.31 158 VAL A N 1
ATOM 1236 C CA . VAL A 1 158 ? 4.829 -10.779 -9.444 1.00 94.31 158 VAL A CA 1
ATOM 1237 C C . VAL A 1 158 ? 4.300 -10.338 -10.814 1.00 94.31 158 VAL A C 1
ATOM 1239 O O . VAL A 1 158 ? 4.587 -10.974 -11.832 1.00 94.31 158 VAL A O 1
ATOM 1242 N N . TRP A 1 159 ? 3.520 -9.260 -10.874 1.00 94.31 159 TRP A N 1
ATOM 1243 C CA . TRP A 1 159 ? 3.037 -8.699 -12.129 1.00 94.31 159 TRP A CA 1
ATOM 1244 C C . TRP A 1 159 ? 4.180 -8.117 -12.959 1.00 94.31 159 TRP A C 1
ATOM 1246 O O . TRP A 1 159 ? 4.182 -8.320 -14.176 1.00 94.31 159 TRP A O 1
ATOM 1256 N N . PHE A 1 160 ? 5.154 -7.438 -12.344 1.00 92.88 160 PHE A N 1
ATOM 1257 C CA . PHE A 1 160 ? 6.288 -6.861 -13.066 1.00 92.88 160 PHE A CA 1
ATOM 1258 C C . PHE A 1 160 ? 7.212 -7.944 -13.594 1.00 92.88 160 PHE A C 1
ATOM 1260 O O . PHE A 1 160 ? 7.489 -7.971 -14.794 1.00 92.88 160 PHE A O 1
ATOM 1267 N N . GLU A 1 161 ? 7.583 -8.901 -12.745 1.00 92.81 161 GLU A N 1
ATOM 1268 C CA . GLU A 1 161 ? 8.397 -10.049 -13.146 1.00 92.81 161 GLU A CA 1
ATOM 1269 C C . GLU A 1 161 ? 7.753 -10.815 -14.307 1.00 92.81 161 GLU A C 1
ATOM 1271 O O . GLU A 1 161 ? 8.397 -11.110 -15.318 1.00 92.81 161 GLU A O 1
ATOM 1276 N N . LYS A 1 162 ? 6.437 -11.063 -14.243 1.00 94.50 162 LYS A N 1
ATOM 1277 C CA . LYS A 1 162 ? 5.718 -11.668 -15.371 1.00 94.50 162 LYS A CA 1
ATOM 1278 C C . LYS A 1 162 ? 5.707 -10.762 -16.594 1.00 94.50 162 LYS A C 1
ATOM 1280 O O . LYS A 1 162 ? 5.832 -11.274 -17.706 1.00 94.50 162 LYS A O 1
ATOM 1285 N N . SER A 1 163 ? 5.573 -9.453 -16.409 1.00 94.62 163 SER A N 1
ATOM 1286 C CA . SER A 1 163 ? 5.609 -8.471 -17.487 1.00 94.62 163 SER A CA 1
ATOM 1287 C C . SER A 1 163 ? 6.965 -8.439 -18.196 1.00 94.62 163 SER A C 1
ATOM 1289 O O . SER A 1 163 ? 6.992 -8.107 -19.374 1.00 94.62 163 SER A O 1
ATOM 1291 N N . LEU A 1 164 ? 8.086 -8.830 -17.584 1.00 92.81 164 LEU A N 1
ATOM 1292 C CA . LEU A 1 164 ? 9.387 -8.854 -18.275 1.00 92.81 164 LEU A CA 1
ATOM 1293 C C . LEU A 1 164 ? 9.390 -9.734 -19.536 1.00 92.81 164 LEU A C 1
ATOM 1295 O O . LEU A 1 164 ? 10.107 -9.437 -20.489 1.00 92.81 164 LEU A O 1
ATOM 1299 N N . ASN A 1 165 ? 8.554 -10.775 -19.576 1.00 93.19 165 ASN A N 1
ATOM 1300 C CA . ASN A 1 165 ? 8.326 -11.578 -20.772 1.00 93.19 165 ASN A CA 1
ATOM 1301 C C . ASN A 1 165 ? 6.916 -11.307 -21.341 1.00 93.19 165 ASN A C 1
ATOM 1303 O O . ASN A 1 165 ? 5.924 -11.775 -20.772 1.00 93.19 165 ASN A O 1
ATOM 1307 N N . PRO A 1 166 ? 6.803 -10.644 -22.510 1.00 87.88 166 PRO A N 1
ATOM 1308 C CA . PRO A 1 166 ? 5.525 -10.334 -23.159 1.00 87.88 166 PRO A CA 1
ATOM 1309 C C . PRO A 1 166 ? 4.585 -11.532 -23.354 1.00 87.88 166 PRO A C 1
ATOM 1311 O O . PRO A 1 166 ? 3.367 -11.363 -23.423 1.00 87.88 166 PRO A O 1
ATOM 1314 N N . LYS A 1 167 ? 5.127 -12.756 -23.417 1.00 91.06 167 LYS A N 1
ATOM 1315 C CA . LYS A 1 167 ? 4.361 -13.994 -23.623 1.00 91.06 167 LYS A CA 1
ATOM 1316 C C . LYS A 1 167 ? 3.560 -14.440 -22.395 1.00 91.06 167 LYS A C 1
ATOM 1318 O O . LYS A 1 167 ? 2.696 -15.298 -22.531 1.00 91.06 167 LYS A O 1
ATOM 1323 N N . ASN A 1 168 ? 3.808 -13.860 -21.220 1.00 92.44 168 ASN A N 1
ATOM 1324 C CA . ASN A 1 168 ? 3.140 -14.244 -19.973 1.00 92.44 168 ASN A CA 1
ATOM 1325 C C . ASN A 1 168 ? 1.738 -13.630 -19.801 1.00 92.44 168 ASN A C 1
ATOM 1327 O O . ASN A 1 168 ? 1.080 -13.905 -18.803 1.00 92.44 168 ASN A O 1
ATOM 1331 N N . GLY A 1 169 ? 1.287 -12.770 -20.723 1.00 92.38 169 GLY A N 1
ATOM 1332 C CA . GLY A 1 169 ? -0.020 -12.098 -20.643 1.00 92.38 169 GLY A CA 1
ATOM 1333 C C . GLY A 1 169 ? -0.042 -10.810 -19.807 1.00 92.38 169 GLY A C 1
ATOM 1334 O O . GLY A 1 169 ? -1.051 -10.115 -19.796 1.00 92.38 169 GLY A O 1
ATOM 1335 N N . TYR A 1 170 ? 1.078 -10.439 -19.179 1.00 92.56 170 TYR A N 1
ATOM 1336 C CA . TYR A 1 170 ? 1.227 -9.214 -18.372 1.00 92.56 170 TYR A CA 1
ATOM 1337 C C . TYR A 1 170 ? 1.877 -8.059 -19.149 1.00 92.56 170 TYR A C 1
ATOM 1339 O O . TYR A 1 170 ? 2.204 -7.027 -18.576 1.00 92.56 170 TYR A O 1
ATOM 1347 N N . ASN A 1 171 ? 2.046 -8.200 -20.469 1.00 89.06 171 ASN A N 1
ATOM 1348 C CA . ASN A 1 171 ? 2.747 -7.232 -21.320 1.00 89.06 171 ASN A CA 1
ATOM 1349 C C . ASN A 1 171 ? 2.246 -5.784 -21.179 1.00 89.06 171 ASN A C 1
ATOM 1351 O O . ASN A 1 171 ? 3.026 -4.851 -21.334 1.00 89.06 171 ASN A O 1
ATOM 1355 N N . ASN A 1 172 ? 0.948 -5.638 -20.907 1.00 89.94 172 ASN A N 1
ATOM 1356 C CA . ASN A 1 172 ? 0.219 -4.375 -20.833 1.00 89.94 172 ASN A CA 1
ATOM 1357 C C . ASN A 1 172 ? -0.138 -3.988 -19.385 1.00 89.94 172 ASN A C 1
ATOM 1359 O O . ASN A 1 172 ? -1.027 -3.170 -19.176 1.00 89.94 172 ASN A O 1
ATOM 1363 N N . PHE A 1 173 ? 0.482 -4.613 -18.378 1.00 90.75 173 PHE A N 1
ATOM 1364 C CA . PHE A 1 173 ? 0.287 -4.213 -16.980 1.00 90.75 173 PHE A CA 1
ATOM 1365 C C . PHE A 1 173 ? 1.084 -2.957 -16.647 1.00 90.75 173 PHE A C 1
ATOM 1367 O O . PHE A 1 173 ? 0.584 -2.113 -15.915 1.00 90.75 173 PHE A O 1
ATOM 1374 N N . TYR A 1 174 ? 2.267 -2.798 -17.241 1.00 92.56 174 TYR A N 1
ATOM 1375 C CA . TYR A 1 174 ? 3.128 -1.628 -17.071 1.00 92.56 174 TYR A CA 1
ATOM 1376 C C . TYR A 1 174 ? 3.319 -0.904 -18.396 1.00 92.56 174 TYR A C 1
ATOM 1378 O O . TYR A 1 174 ? 3.065 -1.453 -19.473 1.00 92.56 174 TYR A O 1
ATOM 1386 N N . VAL A 1 175 ? 3.762 0.345 -18.315 1.00 92.25 175 VAL A N 1
ATOM 1387 C CA . VAL A 1 175 ? 4.102 1.136 -19.496 1.00 92.25 175 VAL A CA 1
ATOM 1388 C C . VAL A 1 175 ? 5.487 0.728 -19.983 1.00 92.25 175 VAL A C 1
ATOM 1390 O O . VAL A 1 175 ? 6.479 0.975 -19.300 1.00 92.25 175 VAL A O 1
ATOM 1393 N N . TRP A 1 176 ? 5.529 0.121 -21.168 1.00 93.50 176 TRP A N 1
ATOM 1394 C CA . TRP A 1 176 ? 6.752 -0.243 -21.880 1.00 93.50 176 TRP A CA 1
ATOM 1395 C C . TRP A 1 176 ? 6.847 0.515 -23.194 1.00 93.50 176 TRP A C 1
ATOM 1397 O O . TRP A 1 176 ? 5.833 0.685 -23.872 1.00 93.50 176 TRP A O 1
ATOM 1407 N N . ASP A 1 177 ? 8.060 0.905 -23.566 1.00 94.00 177 ASP A N 1
ATOM 1408 C CA . ASP A 1 177 ? 8.344 1.595 -24.820 1.00 94.00 177 ASP A CA 1
ATOM 1409 C C . ASP A 1 177 ? 9.704 1.151 -25.378 1.00 94.00 177 ASP A C 1
ATOM 1411 O O . ASP A 1 177 ? 10.641 0.878 -24.627 1.00 94.00 177 ASP A O 1
ATOM 1415 N N . ASP A 1 178 ? 9.816 1.061 -26.699 1.00 93.75 178 ASP A N 1
ATOM 1416 C CA . ASP A 1 178 ? 11.061 0.698 -27.377 1.00 93.75 178 ASP A CA 1
ATOM 1417 C C . ASP A 1 178 ? 12.151 1.774 -27.213 1.00 93.75 178 ASP A C 1
ATOM 1419 O O . ASP A 1 178 ? 13.339 1.490 -27.380 1.00 93.75 178 ASP A O 1
ATOM 1423 N N . GLY A 1 179 ? 11.782 3.018 -26.908 1.00 94.12 179 GLY A N 1
ATOM 1424 C CA . GLY A 1 179 ? 12.678 4.165 -27.006 1.00 94.12 179 GLY A CA 1
ATOM 1425 C C . GLY A 1 179 ? 12.988 4.539 -28.456 1.00 94.12 179 GLY A C 1
ATOM 1426 O O . GLY A 1 179 ? 12.522 3.920 -29.418 1.00 94.12 179 GLY A O 1
ATOM 1427 N N . LYS A 1 180 ? 13.801 5.579 -28.627 1.00 94.50 180 LYS A N 1
ATOM 1428 C CA . LYS A 1 180 ? 14.177 6.125 -29.937 1.00 94.50 180 LYS A CA 1
ATOM 1429 C C . LYS A 1 180 ? 15.564 5.636 -30.324 1.00 94.50 180 LYS A C 1
ATOM 1431 O O . LYS A 1 180 ? 16.495 5.788 -29.546 1.00 94.50 180 LYS A O 1
ATOM 1436 N N . LEU A 1 181 ? 15.716 5.062 -31.516 1.00 94.00 181 LEU A N 1
ATOM 1437 C CA . LEU A 1 181 ? 17.041 4.699 -32.017 1.00 94.00 181 LEU A CA 1
ATOM 1438 C C . LEU A 1 181 ? 17.820 5.972 -32.363 1.00 94.00 181 LEU A C 1
ATOM 1440 O O . LEU A 1 181 ? 17.361 6.788 -33.161 1.00 94.00 181 LEU A O 1
ATOM 1444 N N . ASN A 1 182 ? 18.998 6.119 -31.776 1.00 92.06 182 ASN A N 1
ATOM 1445 C CA . ASN A 1 182 ? 19.935 7.177 -32.091 1.00 92.06 182 ASN A CA 1
ATOM 1446 C C . ASN A 1 182 ? 20.807 6.726 -33.272 1.00 92.06 182 ASN A C 1
ATOM 1448 O O . ASN A 1 182 ? 21.650 5.844 -33.119 1.00 92.06 182 ASN A O 1
ATOM 1452 N N . GLU A 1 183 ? 20.590 7.293 -34.462 1.00 93.00 183 GLU A N 1
ATOM 1453 C CA . GLU A 1 183 ? 21.271 6.858 -35.696 1.00 93.00 183 GLU A CA 1
ATOM 1454 C C . GLU A 1 183 ? 22.793 7.086 -35.673 1.00 93.00 183 GLU A C 1
ATOM 1456 O O . GLU A 1 183 ? 23.529 6.375 -36.355 1.00 93.00 183 GLU A O 1
ATOM 1461 N N . GLU A 1 184 ? 23.280 8.039 -34.874 1.00 91.94 184 GLU A N 1
ATOM 1462 C CA . GLU A 1 184 ? 24.708 8.369 -34.784 1.00 91.94 184 GLU A CA 1
ATOM 1463 C C . GLU A 1 184 ? 25.474 7.403 -33.873 1.00 91.94 184 GLU A C 1
ATOM 1465 O O . GLU A 1 184 ? 26.605 7.018 -34.168 1.00 91.94 184 GLU A O 1
ATOM 1470 N N . THR A 1 185 ? 24.863 7.008 -32.755 1.00 91.75 185 THR A N 1
ATOM 1471 C CA . THR A 1 185 ? 25.506 6.162 -31.733 1.00 91.75 185 THR A CA 1
ATOM 1472 C C . THR A 1 185 ? 25.072 4.699 -31.801 1.00 91.75 185 THR A C 1
ATOM 1474 O O . THR A 1 185 ? 25.741 3.833 -31.239 1.00 91.75 185 THR A O 1
ATOM 1477 N N . GLY A 1 186 ? 23.946 4.409 -32.457 1.00 88.62 186 GLY A N 1
ATOM 1478 C CA . GLY A 1 186 ? 23.285 3.104 -32.447 1.00 88.62 186 GLY A CA 1
ATOM 1479 C C . GLY A 1 186 ? 22.605 2.752 -31.118 1.00 88.62 186 GLY A C 1
ATOM 1480 O O . GLY A 1 186 ? 22.041 1.663 -31.003 1.00 88.62 186 GLY A O 1
ATOM 1481 N N . ALA A 1 187 ? 22.651 3.636 -30.115 1.00 88.31 187 ALA A N 1
ATOM 1482 C CA . ALA A 1 187 ? 22.011 3.434 -28.819 1.00 88.31 187 ALA A CA 1
ATOM 1483 C C . ALA A 1 187 ? 20.506 3.747 -28.875 1.00 88.31 187 ALA A C 1
ATOM 1485 O O . ALA A 1 187 ? 20.018 4.381 -29.811 1.00 88.31 187 ALA A O 1
ATOM 1486 N N . ARG A 1 188 ? 19.755 3.304 -27.862 1.00 92.12 188 ARG A N 1
ATOM 1487 C CA . ARG A 1 188 ? 18.363 3.725 -27.663 1.00 92.12 188 ARG A CA 1
ATOM 1488 C C . ARG A 1 188 ? 18.322 4.865 -26.652 1.00 92.12 188 ARG A C 1
ATOM 1490 O O . ARG A 1 188 ? 18.859 4.722 -25.561 1.00 92.12 188 ARG A O 1
ATOM 1497 N N . ASP A 1 189 ? 17.672 5.957 -27.032 1.00 93.88 189 ASP A N 1
ATOM 1498 C CA . ASP A 1 189 ? 17.361 7.102 -26.181 1.00 93.88 189 ASP A CA 1
ATOM 1499 C C . ASP A 1 189 ? 15.948 6.960 -25.579 1.00 93.88 189 ASP A C 1
ATOM 1501 O O . ASP A 1 189 ? 15.077 6.315 -26.182 1.00 93.88 189 ASP A O 1
ATOM 1505 N N . PRO A 1 190 ? 15.669 7.590 -24.421 1.00 94.00 190 PRO A N 1
ATOM 1506 C CA . PRO A 1 190 ? 14.342 7.583 -23.817 1.00 94.00 190 PRO A CA 1
ATOM 1507 C C . PRO A 1 190 ? 13.224 8.058 -24.769 1.00 94.00 190 PRO A C 1
ATOM 1509 O O . PRO A 1 190 ? 13.435 8.965 -25.584 1.00 94.00 190 PRO A O 1
ATOM 1512 N N . PRO A 1 191 ? 11.993 7.528 -24.637 1.00 93.44 191 PRO A N 1
ATOM 1513 C CA . PRO A 1 191 ? 10.852 7.909 -25.478 1.00 93.44 191 PRO A CA 1
ATOM 1514 C C . PRO A 1 191 ? 10.509 9.405 -25.409 1.00 93.44 191 PRO A C 1
ATOM 1516 O O . PRO A 1 191 ? 10.145 10.028 -26.413 1.00 93.44 191 PRO A O 1
ATOM 1519 N N . SER A 1 192 ? 10.654 10.013 -24.231 1.00 93.50 192 SER A N 1
ATOM 1520 C CA . SER A 1 192 ? 10.394 11.433 -23.988 1.00 93.50 192 SER A CA 1
ATOM 1521 C C . SER A 1 192 ? 11.400 12.031 -23.002 1.00 93.50 192 SER A C 1
ATOM 1523 O O . SER A 1 192 ? 12.155 11.319 -22.346 1.00 93.50 192 SER A O 1
ATOM 1525 N N . ASN A 1 193 ? 11.384 13.358 -22.875 1.00 92.00 193 ASN A N 1
ATOM 1526 C CA . ASN A 1 193 ? 12.161 14.112 -21.890 1.00 92.00 193 ASN A CA 1
ATOM 1527 C C . ASN A 1 193 ? 11.421 14.276 -20.546 1.00 92.00 193 ASN A C 1
ATOM 1529 O O . ASN A 1 193 ? 11.673 15.242 -19.828 1.00 92.00 193 ASN A O 1
ATOM 1533 N N . TRP A 1 194 ? 10.470 13.389 -20.230 1.00 91.94 194 TRP A N 1
ATOM 1534 C CA . TRP A 1 194 ? 9.748 13.440 -18.960 1.00 91.94 194 TRP A CA 1
ATOM 1535 C C . TRP A 1 194 ? 10.710 13.241 -17.786 1.00 91.94 194 TRP A C 1
ATOM 1537 O O . TRP A 1 194 ? 11.625 12.414 -17.841 1.00 91.94 194 TRP A O 1
ATOM 1547 N N . VAL A 1 195 ? 10.487 14.012 -16.726 1.00 88.06 195 VAL A N 1
ATOM 1548 C CA . VAL A 1 195 ? 11.342 14.065 -15.538 1.00 88.06 195 VAL A CA 1
ATOM 1549 C C . VAL A 1 195 ? 10.571 13.491 -14.355 1.00 88.06 195 VAL A C 1
ATOM 1551 O O . VAL A 1 195 ? 9.387 13.787 -14.192 1.00 88.06 195 VAL A O 1
ATOM 1554 N N . SER A 1 196 ? 11.243 12.668 -13.551 1.00 85.38 196 SER A N 1
ATOM 1555 C CA . SER A 1 196 ? 10.679 12.121 -12.319 1.00 85.38 196 SER A CA 1
ATOM 1556 C C . SER A 1 196 ? 10.452 13.210 -11.270 1.00 85.38 196 SER A C 1
ATOM 1558 O O . SER A 1 196 ? 11.228 14.162 -11.158 1.00 85.38 196 SER A O 1
ATOM 1560 N N . VAL A 1 197 ? 9.426 13.021 -10.436 1.00 82.00 197 VAL A N 1
ATOM 1561 C CA . VAL A 1 197 ? 9.161 13.857 -9.257 1.00 82.00 197 VAL A CA 1
ATOM 1562 C C . VAL A 1 197 ? 10.345 13.855 -8.277 1.00 82.00 197 VAL A C 1
ATOM 1564 O O . VAL A 1 197 ? 10.626 14.889 -7.676 1.00 82.00 197 VAL A O 1
ATOM 1567 N N . PHE A 1 198 ? 11.091 12.749 -8.159 1.00 75.56 198 PHE A N 1
ATOM 1568 C CA . PHE A 1 198 ? 12.273 12.651 -7.286 1.00 75.56 198 PHE A CA 1
ATOM 1569 C C . PHE A 1 198 ? 13.610 12.901 -8.000 1.00 75.56 198 PHE A C 1
ATOM 1571 O O . PHE A 1 198 ? 14.660 12.511 -7.495 1.00 75.56 198 PHE A O 1
ATOM 1578 N N . SER A 1 199 ? 13.587 13.633 -9.121 1.00 76.75 199 SER A N 1
ATOM 1579 C CA . SER A 1 199 ? 14.742 13.952 -9.976 1.00 76.75 199 SER A CA 1
ATOM 1580 C C . SER A 1 199 ? 15.185 12.814 -10.904 1.00 76.75 199 SER A C 1
ATOM 1582 O O . SER A 1 199 ? 14.969 11.632 -10.653 1.00 76.75 199 SER A O 1
ATOM 1584 N N . GLY A 1 200 ? 15.820 13.196 -12.015 1.00 85.00 200 GLY A N 1
ATOM 1585 C CA . GLY A 1 200 ? 16.297 12.288 -13.059 1.00 85.00 200 GLY A CA 1
ATOM 1586 C C . GLY A 1 200 ? 15.251 11.924 -14.127 1.00 85.00 200 GLY A C 1
ATOM 1587 O O . GLY A 1 200 ? 14.109 12.393 -14.085 1.00 85.00 200 GLY A O 1
ATOM 1588 N N . PRO A 1 201 ? 15.643 11.122 -15.134 1.00 87.00 201 PRO A N 1
ATOM 1589 C CA . PRO A 1 201 ? 14.751 10.693 -16.208 1.00 87.00 201 PRO A CA 1
ATOM 1590 C C . PRO A 1 201 ? 13.586 9.841 -15.695 1.00 87.00 201 PRO A C 1
ATOM 1592 O O . PRO A 1 201 ? 13.763 8.984 -14.833 1.00 87.00 201 PRO A O 1
ATOM 1595 N N . MET A 1 202 ? 12.404 10.025 -16.285 1.00 89.00 202 MET A N 1
ATOM 1596 C CA . MET A 1 202 ? 11.207 9.234 -15.967 1.00 89.00 202 MET A CA 1
ATOM 1597 C C . MET A 1 202 ? 11.171 7.873 -16.681 1.00 89.00 202 MET A C 1
ATOM 1599 O O . MET A 1 202 ? 10.229 7.116 -16.510 1.00 89.00 202 MET A O 1
ATOM 1603 N N . TRP A 1 203 ? 12.180 7.545 -17.489 1.00 90.62 203 TRP A N 1
ATOM 1604 C CA . TRP A 1 203 ? 12.266 6.285 -18.226 1.00 90.62 203 TRP A CA 1
ATOM 1605 C C . TRP A 1 203 ? 13.519 5.523 -17.821 1.00 90.62 203 TRP A C 1
ATOM 1607 O O . TRP A 1 203 ? 14.620 6.070 -17.865 1.00 90.62 203 TRP A O 1
ATOM 1617 N N . THR A 1 204 ? 13.355 4.246 -17.483 1.00 91.31 204 THR A N 1
ATOM 1618 C CA . THR A 1 204 ? 14.465 3.358 -17.117 1.00 91.31 204 THR A CA 1
ATOM 1619 C C . THR A 1 204 ? 14.557 2.208 -18.108 1.00 91.31 204 THR A C 1
ATOM 1621 O O . THR A 1 204 ? 13.547 1.597 -18.449 1.00 91.31 204 THR A O 1
ATOM 1624 N N . TRP A 1 205 ? 15.762 1.922 -18.600 1.00 92.31 205 TRP A N 1
ATOM 1625 C CA . TRP A 1 205 ? 16.004 0.793 -19.497 1.00 92.31 205 TRP A CA 1
ATOM 1626 C C . TRP A 1 205 ? 16.015 -0.524 -18.714 1.00 92.31 205 TRP A C 1
ATOM 1628 O O . TRP A 1 205 ? 16.658 -0.624 -17.669 1.00 92.31 205 TRP A O 1
ATOM 1638 N N . ASN A 1 206 ? 15.318 -1.545 -19.211 1.00 92.81 206 ASN A N 1
ATOM 1639 C CA . ASN A 1 206 ? 15.357 -2.890 -18.646 1.00 92.81 206 ASN A CA 1
ATOM 1640 C C . ASN A 1 206 ? 16.140 -3.840 -19.555 1.00 92.81 206 ASN A C 1
ATOM 1642 O O . ASN A 1 206 ? 15.687 -4.171 -20.650 1.00 92.81 206 ASN A O 1
ATOM 1646 N N . GLU A 1 207 ? 17.263 -4.363 -19.064 1.00 9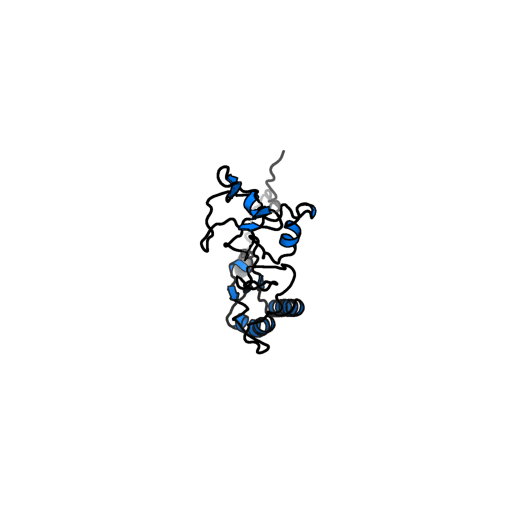1.56 207 GLU A N 1
ATOM 1647 C CA . GLU A 1 207 ? 18.134 -5.231 -19.866 1.00 91.56 207 GLU A CA 1
ATOM 1648 C C . GLU A 1 207 ? 17.518 -6.594 -20.200 1.00 91.56 207 GLU A C 1
ATOM 1650 O O . GLU A 1 207 ? 17.793 -7.158 -21.255 1.00 91.56 207 GLU A O 1
ATOM 1655 N N . LYS A 1 208 ? 16.653 -7.146 -19.342 1.00 92.00 208 LYS A N 1
ATOM 1656 C CA . LYS A 1 208 ? 16.031 -8.454 -19.609 1.00 92.00 208 LYS A CA 1
ATOM 1657 C C . LYS A 1 208 ? 15.012 -8.357 -20.741 1.00 92.00 208 LYS A C 1
ATOM 1659 O O . LYS A 1 208 ? 14.932 -9.248 -21.583 1.00 92.00 208 LYS A O 1
ATOM 1664 N N . ARG A 1 209 ? 14.226 -7.280 -20.747 1.00 92.56 209 ARG A N 1
ATOM 1665 C CA . ARG A 1 209 ? 13.156 -7.056 -21.719 1.00 92.56 209 ARG A CA 1
ATOM 1666 C C . ARG A 1 209 ? 13.619 -6.269 -22.949 1.00 92.56 209 ARG A C 1
ATOM 1668 O O . ARG A 1 209 ? 12.948 -6.341 -23.973 1.00 92.56 209 ARG A O 1
ATOM 1675 N N . GLN A 1 210 ? 14.748 -5.562 -22.877 1.00 93.38 210 GLN A N 1
ATOM 1676 C CA . GLN A 1 210 ? 15.275 -4.684 -23.931 1.00 93.38 210 GLN A CA 1
ATOM 1677 C C . GLN A 1 210 ? 14.286 -3.574 -24.333 1.00 93.38 210 GLN A C 1
ATOM 1679 O O . GLN A 1 210 ? 14.058 -3.335 -25.515 1.00 93.38 210 GLN A O 1
ATOM 1684 N N . HIS A 1 211 ? 13.648 -2.951 -23.340 1.00 93.12 211 HIS A N 1
ATOM 1685 C CA . HIS A 1 211 ? 12.699 -1.842 -23.502 1.00 93.12 211 HIS A CA 1
ATOM 1686 C C . HIS A 1 211 ? 12.859 -0.852 -22.341 1.00 93.12 211 HIS A C 1
ATOM 1688 O O . HIS A 1 211 ? 13.324 -1.223 -21.257 1.00 93.12 211 HIS A O 1
ATOM 1694 N N . TYR A 1 212 ? 12.403 0.382 -22.534 1.00 93.12 212 TYR A N 1
ATOM 1695 C CA . TYR A 1 212 ? 12.171 1.328 -21.449 1.00 93.12 212 TYR A CA 1
ATOM 1696 C C . TYR A 1 212 ? 10.877 1.006 -20.702 1.00 93.12 212 TYR A C 1
ATOM 1698 O O . TYR A 1 212 ? 9.883 0.616 -21.313 1.00 93.12 212 TYR A O 1
ATOM 1706 N N . PHE A 1 213 ? 10.872 1.233 -19.390 1.00 91.38 213 PHE A N 1
ATOM 1707 C CA . PHE A 1 213 ? 9.664 1.281 -18.567 1.00 91.38 213 PHE A CA 1
ATOM 1708 C C . PHE A 1 213 ? 9.537 2.612 -17.825 1.00 91.38 213 PHE A C 1
ATOM 1710 O O . PHE A 1 213 ? 10.534 3.307 -17.606 1.00 91.38 213 PHE A O 1
ATOM 1717 N N . LEU A 1 214 ? 8.302 2.946 -17.441 1.00 88.81 214 LEU A N 1
ATOM 1718 C CA . LEU A 1 214 ? 7.941 4.185 -16.745 1.00 88.81 214 LEU A CA 1
ATOM 1719 C C . LEU A 1 214 ? 7.775 3.955 -15.225 1.00 88.81 214 LEU A C 1
ATOM 1721 O O . LEU A 1 214 ? 6.691 3.549 -14.782 1.00 88.81 214 LEU A O 1
ATOM 1725 N N . PRO A 1 215 ? 8.798 4.203 -14.392 1.00 82.06 215 PRO A N 1
ATOM 1726 C CA . PRO A 1 215 ? 8.604 4.295 -12.949 1.00 82.06 215 PRO A CA 1
ATOM 1727 C C . PRO A 1 215 ? 7.704 5.474 -12.558 1.00 82.06 215 PRO A C 1
ATOM 1729 O O . PRO A 1 215 ? 7.593 6.441 -13.295 1.00 82.06 215 PRO A O 1
ATOM 1732 N N . CYS A 1 216 ? 7.060 5.399 -11.397 1.00 68.44 216 CYS A N 1
ATOM 1733 C CA . CYS A 1 216 ? 6.215 6.446 -10.819 1.00 68.44 216 CYS A CA 1
ATOM 1734 C C . CYS A 1 216 ? 7.043 7.571 -10.180 1.00 68.44 216 CYS A C 1
ATOM 1736 O O . CYS A 1 216 ? 6.656 8.736 -10.213 1.00 68.44 216 CYS A O 1
ATOM 1738 N N . PHE A 1 217 ? 8.192 7.217 -9.608 1.00 63.50 217 PHE A N 1
ATOM 1739 C CA . PHE A 1 217 ? 8.971 8.100 -8.742 1.00 63.50 217 PHE A CA 1
ATOM 1740 C C . PHE A 1 217 ? 10.468 8.129 -9.087 1.00 63.50 217 PHE A C 1
ATOM 1742 O O . PHE A 1 217 ? 11.272 8.713 -8.370 1.00 63.50 217 PHE A O 1
ATOM 1749 N N . GLY A 1 218 ? 10.858 7.583 -10.243 1.00 56.09 218 GLY A N 1
ATOM 1750 C CA . GLY A 1 218 ? 12.261 7.430 -10.638 1.00 56.09 218 GLY A CA 1
ATOM 1751 C C . GLY A 1 218 ? 12.919 6.228 -9.952 1.00 56.09 218 GLY A C 1
ATOM 1752 O O . GLY A 1 218 ? 12.629 5.907 -8.804 1.00 56.09 218 GLY A O 1
ATOM 1753 N N . GLY A 1 219 ? 13.786 5.518 -10.675 1.00 60.62 219 GLY A N 1
ATOM 1754 C CA . GLY A 1 219 ? 14.348 4.251 -10.192 1.00 60.62 219 GLY A CA 1
ATOM 1755 C C . GLY A 1 219 ? 13.312 3.122 -10.131 1.00 60.62 219 GLY A C 1
ATOM 1756 O O . GLY A 1 219 ? 12.344 3.130 -10.884 1.00 60.62 219 GLY A O 1
ATOM 1757 N N . ALA A 1 220 ? 13.533 2.125 -9.273 1.00 55.88 220 ALA A N 1
ATOM 1758 C CA . ALA A 1 220 ? 12.727 0.900 -9.238 1.00 55.88 220 ALA A CA 1
ATOM 1759 C C . ALA A 1 220 ? 11.598 0.895 -8.183 1.00 55.88 220 ALA A C 1
ATOM 1761 O O . ALA A 1 220 ? 10.740 0.020 -8.209 1.00 55.88 220 ALA A O 1
ATOM 1762 N N . ALA A 1 221 ? 11.537 1.913 -7.316 1.00 55.53 221 ALA A N 1
ATOM 1763 C CA . ALA A 1 221 ? 10.663 1.974 -6.135 1.00 55.53 221 ALA A CA 1
ATOM 1764 C C . ALA A 1 221 ? 9.150 2.115 -6.428 1.00 55.53 221 ALA A C 1
ATOM 1766 O O . ALA A 1 221 ? 8.355 2.359 -5.535 1.00 55.53 221 ALA A O 1
ATOM 1767 N N . GLY A 1 222 ? 8.716 1.981 -7.677 1.00 60.66 222 GLY A N 1
ATOM 1768 C CA . GLY A 1 222 ? 7.306 2.064 -8.034 1.00 60.66 222 GLY A CA 1
ATOM 1769 C C . GLY A 1 222 ? 7.152 2.148 -9.537 1.00 60.66 222 GLY A C 1
ATOM 1770 O O . GLY A 1 222 ? 7.691 3.048 -10.173 1.00 60.66 222 GLY A O 1
ATOM 1771 N N . LEU A 1 223 ? 6.424 1.212 -10.122 1.00 74.38 223 LEU A N 1
ATOM 1772 C CA . LEU A 1 223 ? 6.269 1.045 -11.558 1.00 74.38 223 LEU A CA 1
ATOM 1773 C C . LEU A 1 223 ? 4.849 1.367 -11.988 1.00 74.38 223 LEU A C 1
ATOM 1775 O O . LEU A 1 223 ? 3.899 0.763 -11.492 1.00 74.38 223 LEU A O 1
ATOM 1779 N N . THR A 1 224 ? 4.704 2.295 -12.930 1.00 77.00 224 THR A N 1
ATOM 1780 C CA . THR A 1 224 ? 3.395 2.820 -13.323 1.00 77.00 224 THR A CA 1
ATOM 1781 C C . THR A 1 224 ? 2.557 1.751 -14.019 1.00 77.00 224 THR A C 1
ATOM 1783 O O . THR A 1 224 ? 2.963 1.201 -15.052 1.00 77.00 224 THR A O 1
ATOM 1786 N N . LEU A 1 225 ? 1.360 1.492 -13.488 1.00 73.50 225 LEU A N 1
ATOM 1787 C CA . LEU A 1 225 ? 0.399 0.590 -14.110 1.00 73.50 225 LEU A CA 1
ATOM 1788 C C . LEU A 1 225 ? -0.229 1.247 -15.350 1.00 73.50 225 LEU A C 1
ATOM 1790 O O . LEU A 1 225 ? -0.697 2.386 -15.326 1.00 73.50 225 LEU A O 1
ATOM 1794 N N . GLN A 1 226 ? -0.272 0.517 -16.465 1.00 70.12 226 GLN A N 1
ATOM 1795 C CA . GLN A 1 226 ? -0.702 1.057 -17.761 1.00 70.12 226 GLN A CA 1
ATOM 1796 C C . GLN A 1 226 ? -2.190 1.450 -17.790 1.00 70.12 226 GLN A C 1
ATOM 1798 O O . GLN A 1 226 ? -2.586 2.303 -18.586 1.00 70.12 226 GLN A O 1
ATOM 1803 N N . SER A 1 227 ? -3.026 0.843 -16.942 1.00 63.69 227 SER A N 1
ATOM 1804 C CA . SER A 1 227 ? -4.467 1.132 -16.849 1.00 63.69 227 SER A CA 1
ATOM 1805 C C . SER A 1 227 ? -4.769 2.605 -16.552 1.00 63.69 227 SER A C 1
ATOM 1807 O O . SER A 1 227 ? -5.794 3.119 -17.004 1.00 63.69 227 SER A O 1
ATOM 1809 N N . ILE A 1 228 ? -3.860 3.289 -15.858 1.00 61.81 228 ILE A N 1
ATOM 1810 C CA . ILE A 1 228 ? -3.999 4.694 -15.460 1.00 61.81 228 ILE A CA 1
ATOM 1811 C C . ILE A 1 228 ? -3.582 5.641 -16.578 1.00 61.81 228 ILE A C 1
ATOM 1813 O O . ILE A 1 228 ? -4.259 6.631 -16.831 1.00 61.81 228 ILE A O 1
ATOM 1817 N N . VAL A 1 229 ? -2.528 5.301 -17.318 1.00 60.25 229 VAL A N 1
ATOM 1818 C CA . VAL A 1 229 ? -2.019 6.146 -18.409 1.00 60.25 229 VAL A CA 1
ATOM 1819 C C . VAL A 1 229 ? -2.932 6.115 -19.638 1.00 60.25 229 VAL A C 1
ATOM 1821 O O . VAL A 1 229 ? -3.017 7.098 -20.358 1.00 60.25 229 VAL A O 1
ATOM 1824 N N . ARG A 1 230 ? -3.672 5.022 -19.876 1.00 58.59 230 ARG A N 1
ATOM 1825 C CA . ARG A 1 230 ? -4.566 4.898 -21.049 1.00 58.59 230 ARG A CA 1
ATOM 1826 C C . ARG A 1 230 ? -5.769 5.854 -21.053 1.00 58.59 230 ARG A C 1
ATOM 1828 O O . ARG A 1 230 ? -6.433 5.941 -22.082 1.00 58.59 230 ARG A O 1
ATOM 1835 N N . HIS A 1 231 ? -6.069 6.514 -19.936 1.00 50.19 231 HIS A N 1
ATOM 1836 C CA . HIS A 1 231 ? -7.241 7.385 -19.785 1.00 50.19 231 HIS A CA 1
ATOM 1837 C C . HIS A 1 231 ? -6.886 8.859 -19.524 1.00 50.19 231 HIS A C 1
ATOM 1839 O O . HIS A 1 231 ? -7.794 9.653 -19.280 1.00 50.19 231 HIS A O 1
ATOM 1845 N N . MET A 1 232 ? -5.596 9.210 -19.565 1.00 43.25 232 MET A N 1
ATOM 1846 C CA . MET A 1 232 ? -5.096 10.590 -19.502 1.00 43.25 232 MET A CA 1
ATOM 1847 C C . MET A 1 232 ? -4.761 11.095 -20.903 1.00 43.25 232 MET A C 1
ATOM 1849 O O . MET A 1 232 ? -5.032 12.287 -21.163 1.00 43.25 232 MET A O 1
#

Organism: Drosophila simulans (NCBI:txid7240)

pLDDT: mean 81.16, std 22.03, range [28.73, 98.81]